Protein AF-A0A433RP48-F1 (afdb_monomer)

Foldseek 3Di:
DVVVVVVVVVVVVVVVPPDDDDDPPPDVVVVVVVVVVVVVVVVVVPPCVVPVVSVQVVVLLVCCQVVVLCQDDPPDAQDWDWDWDADPVGWIWIWIDHSSHTDSVRIDGRDPDDDFDAQEDEFLLLLLCLLVVPVPVPDPDPPDPDNSVVLSVLLLLDDPDPPPPPDDPCPVVLVVLLCVLQVFDWDRDHNATWTQDPPDPVSDTDGLNPDQRLNSLSVSVVSNVRSVVLVVHDHYHYHPSPPRDDPVVVVSVVVSVVSSNVD

Mean predicted aligned error: 13.26 Å

Radius of gyration: 26.24 Å; Cα contacts (8 Å, |Δi|>4): 255; chains: 1; bounding box: 55×47×82 Å

Solvent-accessible surface area (backbone atoms only — not comparable to full-atom values): 15844 Å² total; per-residue (Å²): 109,73,67,60,54,51,53,54,55,55,56,53,59,64,62,76,68,75,80,76,93,71,81,87,75,75,57,62,64,62,53,51,49,52,51,50,51,52,51,51,48,49,57,72,69,44,57,66,90,72,40,65,68,55,52,54,51,52,48,46,53,50,49,31,64,76,42,74,59,60,68,30,63,92,89,46,86,85,45,74,31,76,50,74,56,72,49,97,85,69,30,35,36,35,47,30,23,45,82,53,38,71,38,73,86,77,27,48,78,47,67,94,66,81,92,77,74,62,44,55,50,68,61,44,65,58,62,44,47,56,38,64,61,72,81,57,84,86,56,81,82,76,87,63,96,42,53,67,63,50,43,43,54,53,67,64,45,68,57,90,62,75,60,85,86,66,81,51,94,54,50,64,59,49,51,50,59,44,40,78,76,49,68,40,52,78,46,75,56,82,70,42,42,31,35,37,50,67,91,44,97,73,75,48,67,41,52,52,67,75,48,54,58,38,53,30,48,55,46,53,55,51,45,33,56,73,40,45,47,62,79,79,43,93,43,77,47,71,43,76,77,53,80,58,34,56,76,77,47,39,57,53,49,52,53,45,51,57,52,55,77,72,96

Sequence (263 aa):
KIINSLEETVITQSLTTGNLEGEMEVDLDDILIRMSIKEIKKILDTDILKEDNLKFEMLQSVFNNEFNSQISNLTSNNLKSTISFTEVNNNSGKLVFIEDVLDREASTININREFVRPIFIDDPTVIDEISESIRIYLGGKKLSYNHKSYLIDLLKQTNSDENVFSKKKNDEMINAILKEVIDGNISINGRKSFYEIPYSDRNKKLSLSNLSTGMKSFSILSILKNSGAFNTVEYVILDEPEIHLHPEWQLKYAELIVLLSKY

Structure (mmCIF, N/CA/C/O backbone):
data_AF-A0A433RP48-F1
#
_entry.id   AF-A0A433RP48-F1
#
loop_
_atom_site.group_PDB
_atom_site.id
_atom_site.type_symbol
_atom_site.label_atom_id
_atom_site.label_alt_id
_atom_site.label_comp_id
_atom_site.label_asym_id
_atom_site.label_entity_id
_atom_site.label_seq_id
_atom_site.pdbx_PDB_ins_code
_atom_site.Cartn_x
_atom_site.Cartn_y
_atom_site.Cartn_z
_atom_site.occupancy
_atom_site.B_iso_or_equiv
_atom_site.auth_seq_id
_atom_site.auth_comp_id
_atom_site.auth_asym_id
_atom_site.auth_atom_id
_atom_site.pdbx_PDB_model_num
ATOM 1 N N . LYS A 1 1 ? 13.420 -23.365 21.453 1.00 39.94 1 LYS A N 1
ATOM 2 C CA . LYS A 1 1 ? 14.820 -23.855 21.584 1.00 39.94 1 LYS A CA 1
ATOM 3 C C . LYS A 1 1 ? 15.664 -22.967 22.500 1.00 39.94 1 LYS A C 1
ATOM 5 O O . LYS A 1 1 ? 16.165 -23.505 23.468 1.00 39.94 1 LYS A O 1
ATOM 10 N N . ILE A 1 2 ? 15.755 -21.649 22.270 1.00 34.41 2 ILE A N 1
ATOM 11 C CA . ILE A 1 2 ? 16.486 -20.713 23.162 1.00 34.41 2 ILE A CA 1
ATOM 12 C C . ILE A 1 2 ? 15.840 -20.612 24.562 1.00 34.41 2 ILE A C 1
ATOM 14 O O . ILE A 1 2 ? 16.530 -20.544 25.568 1.00 34.41 2 ILE A O 1
ATOM 18 N N . ILE A 1 3 ? 14.507 -20.671 24.642 1.00 41.44 3 ILE A N 1
ATOM 19 C CA . ILE A 1 3 ? 13.773 -20.633 25.922 1.00 41.44 3 ILE A CA 1
ATOM 20 C C . ILE A 1 3 ? 14.073 -21.876 26.776 1.00 41.44 3 ILE A C 1
ATOM 22 O O . ILE A 1 3 ? 14.413 -21.744 27.946 1.00 41.44 3 ILE A O 1
ATOM 26 N N . ASN A 1 4 ? 14.053 -23.069 26.176 1.00 40.16 4 ASN A N 1
ATOM 27 C CA . ASN A 1 4 ? 14.382 -24.309 26.887 1.00 40.16 4 ASN A CA 1
ATOM 28 C C . ASN A 1 4 ? 15.849 -24.334 27.360 1.00 40.16 4 ASN A C 1
ATOM 30 O O . ASN A 1 4 ? 16.126 -24.882 28.419 1.00 40.16 4 ASN A O 1
ATOM 34 N N . SER A 1 5 ? 16.782 -23.707 26.626 1.00 37.09 5 SER A N 1
ATOM 35 C CA . SER A 1 5 ? 18.184 -23.626 27.070 1.00 37.09 5 SER A CA 1
ATOM 36 C C . SER A 1 5 ? 18.388 -22.650 28.234 1.00 37.09 5 SER A C 1
ATOM 38 O O . SER A 1 5 ? 19.303 -22.837 29.033 1.00 37.09 5 SER A O 1
ATOM 40 N N . LEU A 1 6 ? 17.544 -21.619 28.360 1.00 43.91 6 LEU A N 1
ATOM 41 C CA . LEU A 1 6 ? 17.557 -20.723 29.522 1.00 43.91 6 LEU A CA 1
ATOM 42 C C . LEU A 1 6 ? 17.018 -21.427 30.777 1.00 43.91 6 LEU A C 1
ATOM 44 O O . LEU A 1 6 ? 17.591 -21.264 31.850 1.00 43.91 6 LEU A O 1
ATOM 48 N N . GLU A 1 7 ? 15.982 -22.262 30.640 1.00 47.22 7 GLU A N 1
ATOM 49 C CA . GLU A 1 7 ? 15.459 -23.083 31.744 1.00 47.22 7 GLU A CA 1
ATOM 50 C C . GLU A 1 7 ? 16.510 -24.075 32.273 1.00 47.22 7 GLU A C 1
ATOM 52 O O . GLU A 1 7 ? 16.719 -24.143 33.484 1.00 47.22 7 GLU A O 1
ATOM 57 N N . GLU A 1 8 ? 17.240 -24.777 31.398 1.00 44.62 8 GLU A N 1
ATOM 58 C CA . GLU A 1 8 ? 18.301 -25.707 31.826 1.00 44.62 8 GLU A CA 1
ATOM 59 C C . GLU A 1 8 ? 19.468 -25.000 32.533 1.00 44.62 8 GLU A C 1
ATOM 61 O O . GLU A 1 8 ? 20.013 -25.533 33.502 1.00 44.62 8 GLU A O 1
ATOM 66 N N . THR A 1 9 ? 19.829 -23.788 32.095 1.00 46.97 9 THR A N 1
ATOM 67 C CA . THR A 1 9 ? 20.958 -23.031 32.667 1.00 46.97 9 THR A CA 1
ATOM 68 C C . THR A 1 9 ? 20.640 -22.497 34.069 1.00 46.97 9 THR A C 1
ATOM 70 O O . THR A 1 9 ? 21.491 -22.534 34.955 1.00 46.97 9 THR A O 1
ATOM 73 N N . VAL A 1 10 ? 19.400 -22.053 34.302 1.00 49.09 10 VAL A N 1
ATOM 74 C CA . VAL A 1 10 ? 18.962 -21.560 35.621 1.00 49.09 10 VAL A CA 1
ATOM 75 C C . VAL A 1 10 ? 18.778 -22.718 36.609 1.00 49.09 10 VAL A C 1
ATOM 77 O O . VAL A 1 10 ? 19.213 -22.624 37.754 1.00 49.09 10 VAL A O 1
ATOM 80 N N . ILE A 1 11 ? 18.217 -23.852 36.169 1.00 47.75 11 ILE A N 1
ATOM 81 C CA . ILE A 1 11 ? 18.020 -25.035 37.028 1.00 47.75 11 ILE A CA 1
ATOM 82 C C . ILE A 1 11 ? 19.363 -25.643 37.469 1.00 47.75 11 ILE A C 1
ATOM 84 O O . ILE A 1 11 ? 19.499 -26.079 38.614 1.00 47.75 11 ILE A O 1
ATOM 88 N N . THR A 1 12 ? 20.369 -25.663 36.587 1.00 44.66 12 THR A N 1
ATOM 89 C CA . THR A 1 12 ? 21.696 -26.218 36.914 1.00 44.66 12 THR A CA 1
ATOM 90 C C . THR A 1 12 ? 22.479 -25.357 37.902 1.00 44.66 12 THR A C 1
ATOM 92 O O . THR A 1 12 ? 23.147 -25.923 38.766 1.00 44.66 12 THR A O 1
ATOM 95 N N . GLN A 1 13 ? 22.351 -24.025 37.861 1.00 44.66 13 GLN A N 1
ATOM 96 C CA . GLN A 1 13 ? 23.000 -23.141 38.840 1.00 44.66 13 GLN A CA 1
ATOM 97 C C . GLN A 1 13 ? 22.411 -23.279 40.254 1.00 44.66 13 GLN A C 1
ATOM 99 O O . GLN A 1 13 ? 23.166 -23.280 41.227 1.00 44.66 13 GLN A O 1
ATOM 104 N N . SER A 1 14 ? 21.093 -23.478 40.385 1.00 42.69 14 SER A N 1
ATOM 105 C CA . SER A 1 14 ? 20.436 -23.656 41.693 1.00 42.69 14 SER A CA 1
ATOM 106 C C . SER A 1 14 ? 20.725 -25.011 42.354 1.00 42.69 14 SER A C 1
ATOM 108 O O . SER A 1 14 ? 20.672 -25.125 43.575 1.00 42.69 14 SER A O 1
ATOM 110 N N . LEU A 1 15 ? 21.026 -26.055 41.574 1.00 42.62 15 LEU A N 1
ATOM 111 C CA . LEU A 1 15 ? 21.330 -27.388 42.112 1.00 42.62 15 LEU A CA 1
ATOM 112 C C . LEU A 1 15 ? 22.78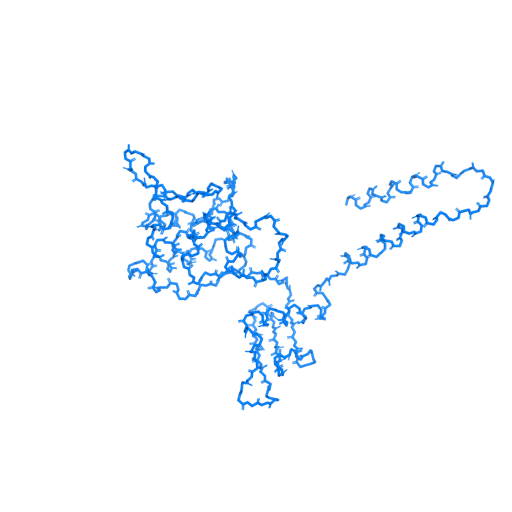4 -27.520 42.592 1.00 42.62 15 LEU A C 1
ATOM 114 O O . LEU A 1 15 ? 23.068 -28.357 43.446 1.00 42.62 15 LEU A O 1
ATOM 118 N N . THR A 1 16 ? 23.705 -26.686 42.098 1.00 41.31 16 THR A N 1
ATOM 119 C CA . THR A 1 16 ? 25.119 -26.708 42.516 1.00 41.31 16 THR A CA 1
ATOM 120 C C . THR A 1 16 ? 25.405 -26.024 43.856 1.00 41.31 16 THR A C 1
ATOM 122 O O . THR A 1 16 ? 26.499 -26.192 44.388 1.00 41.31 16 THR A O 1
ATOM 125 N N . THR A 1 17 ? 24.447 -25.297 44.436 1.00 44.31 17 THR A N 1
ATOM 126 C CA . THR A 1 17 ? 24.603 -24.611 45.735 1.00 44.31 17 THR A CA 1
ATOM 127 C C . THR A 1 17 ? 23.947 -25.348 46.909 1.00 44.31 17 THR A C 1
ATOM 129 O O . THR A 1 17 ? 24.085 -24.934 48.057 1.00 44.31 17 THR A O 1
ATOM 132 N N . GLY A 1 18 ? 23.279 -26.478 46.664 1.00 41.41 18 GLY A N 1
ATOM 133 C CA . GLY A 1 18 ? 22.585 -27.255 47.691 1.00 41.41 18 GLY A CA 1
ATOM 134 C C . GLY A 1 18 ? 23.471 -28.280 48.399 1.00 41.41 18 GLY A C 1
ATOM 135 O O . GLY A 1 18 ? 23.312 -29.474 48.170 1.00 41.41 18 GLY A O 1
ATOM 136 N N . ASN A 1 19 ? 24.388 -27.830 49.256 1.00 41.94 19 ASN A N 1
ATOM 137 C CA . ASN A 1 19 ? 24.856 -28.609 50.407 1.00 41.94 19 ASN A CA 1
ATOM 138 C C . ASN A 1 19 ? 25.583 -27.689 51.391 1.00 41.94 19 ASN A C 1
ATOM 140 O O . ASN A 1 19 ? 26.766 -27.410 51.212 1.00 41.94 19 ASN A O 1
ATOM 144 N N . LEU A 1 20 ? 24.859 -27.228 52.412 1.00 39.56 20 LEU A N 1
ATOM 145 C CA . LEU A 1 20 ? 25.221 -27.215 53.836 1.00 39.56 20 LEU A CA 1
ATOM 146 C C . LEU A 1 20 ? 24.219 -26.325 54.589 1.00 39.56 20 LEU A C 1
ATOM 148 O O . LEU A 1 20 ? 23.746 -25.316 54.080 1.00 39.56 20 LEU A O 1
ATOM 152 N N . GLU A 1 21 ? 23.860 -26.785 55.780 1.00 44.81 21 GLU A N 1
ATOM 153 C CA . GLU A 1 21 ? 22.880 -26.234 56.715 1.00 44.81 21 GLU A CA 1
ATOM 154 C C . GLU A 1 21 ? 23.031 -24.715 56.935 1.00 44.81 21 GLU A C 1
ATOM 156 O O . GLU A 1 21 ? 24.111 -24.231 57.265 1.00 44.81 21 GLU A O 1
ATOM 161 N N . GLY A 1 22 ? 21.938 -23.964 56.800 1.00 36.91 22 GLY A N 1
ATOM 162 C CA . GLY A 1 22 ? 21.900 -22.521 57.042 1.00 36.91 22 GLY A CA 1
ATOM 163 C C . GLY A 1 22 ? 20.628 -21.917 56.460 1.00 36.91 22 GLY A C 1
ATOM 164 O O . GLY A 1 22 ? 20.102 -22.437 55.484 1.00 36.91 22 GLY A O 1
ATOM 165 N N . GLU A 1 23 ? 20.088 -20.895 57.115 1.00 37.97 23 GLU A N 1
ATOM 166 C CA . GLU A 1 23 ? 18.809 -20.234 56.836 1.00 37.97 23 GLU A CA 1
ATOM 167 C C . GLU A 1 23 ? 18.513 -20.066 55.334 1.00 37.97 23 GLU A C 1
ATOM 169 O O . GLU A 1 23 ? 19.392 -19.703 54.558 1.00 37.97 23 GLU A O 1
ATOM 174 N N . MET A 1 24 ? 17.263 -20.323 54.919 1.00 42.25 24 MET A N 1
ATOM 175 C CA . MET A 1 24 ? 16.779 -19.975 53.577 1.00 42.25 24 MET A CA 1
ATOM 176 C C . MET A 1 24 ? 16.824 -18.450 53.416 1.00 42.25 24 MET A C 1
ATOM 178 O O . MET A 1 24 ? 15.828 -17.758 53.630 1.00 42.25 24 MET A O 1
ATOM 182 N N . GLU A 1 25 ? 17.987 -17.927 53.048 1.00 45.81 25 GLU A N 1
ATOM 183 C CA . GLU A 1 25 ? 18.134 -16.580 52.530 1.00 45.81 25 GLU A CA 1
ATOM 184 C C . GLU A 1 25 ? 17.515 -16.602 51.133 1.00 45.81 25 GLU A C 1
ATOM 186 O O . GLU A 1 25 ? 18.073 -17.104 50.158 1.00 45.81 25 GLU A O 1
ATOM 191 N N . VAL A 1 26 ? 16.252 -16.192 51.079 1.00 50.62 26 VAL A N 1
ATOM 192 C CA . VAL A 1 26 ? 15.516 -16.062 49.832 1.00 50.62 26 VAL A CA 1
ATOM 193 C C . VAL A 1 26 ? 16.187 -14.947 49.042 1.00 50.62 26 VAL A C 1
ATOM 195 O O . VAL A 1 26 ? 16.030 -13.775 49.377 1.00 50.62 26 VAL A O 1
ATOM 198 N N . ASP A 1 27 ? 16.940 -15.325 48.013 1.00 68.00 27 ASP A N 1
ATOM 199 C CA . ASP A 1 27 ? 17.585 -14.385 47.105 1.00 68.00 27 ASP A CA 1
ATOM 200 C C . ASP A 1 27 ? 16.509 -13.545 46.395 1.00 68.00 27 ASP A C 1
ATOM 202 O O . ASP A 1 27 ? 15.778 -14.024 45.518 1.00 68.00 27 ASP A O 1
ATOM 206 N N . LEU A 1 28 ? 16.358 -12.291 46.837 1.00 57.75 28 LEU A N 1
ATOM 207 C CA . LEU A 1 28 ? 15.392 -11.348 46.277 1.00 57.75 28 LEU A CA 1
ATOM 208 C C . LEU A 1 28 ? 15.623 -11.132 44.775 1.00 57.75 28 LEU A C 1
ATOM 210 O O . LEU A 1 28 ? 14.652 -10.859 44.061 1.00 57.75 28 LEU A O 1
ATOM 214 N N . ASP A 1 29 ? 16.858 -11.296 44.292 1.00 72.62 29 ASP A N 1
ATOM 215 C CA . ASP A 1 29 ? 17.192 -11.120 42.881 1.00 72.62 29 ASP A CA 1
ATOM 216 C C . ASP A 1 29 ? 16.623 -12.271 42.034 1.00 72.62 29 ASP A C 1
ATOM 218 O O . ASP A 1 29 ? 16.045 -12.022 40.971 1.00 72.62 29 ASP A O 1
ATOM 222 N N . ASP A 1 30 ? 16.655 -13.517 42.526 1.00 75.69 30 ASP A N 1
ATOM 223 C CA . ASP A 1 30 ? 16.041 -14.665 41.833 1.00 75.69 30 ASP A CA 1
ATOM 224 C C . ASP A 1 30 ? 14.506 -14.544 41.786 1.00 75.69 30 ASP A C 1
ATOM 226 O O . ASP A 1 30 ? 13.870 -14.844 40.769 1.00 75.69 30 ASP A O 1
ATOM 230 N N . ILE A 1 31 ? 13.881 -14.018 42.848 1.00 73.25 31 ILE A N 1
ATOM 231 C CA . ILE A 1 31 ? 12.439 -13.718 42.843 1.00 73.25 31 ILE A CA 1
ATOM 232 C C . ILE A 1 31 ? 12.108 -12.640 41.809 1.00 73.25 31 ILE A C 1
ATOM 234 O O . ILE A 1 31 ? 11.163 -12.808 41.030 1.00 73.25 31 ILE A O 1
ATOM 238 N N . LEU A 1 32 ? 12.878 -11.550 41.774 1.00 71.12 32 LEU A N 1
ATOM 239 C CA . LEU A 1 32 ? 12.646 -10.435 40.859 1.00 71.12 32 LEU A CA 1
ATOM 240 C C . LEU A 1 32 ? 12.810 -10.863 39.392 1.00 71.12 32 LEU A C 1
ATOM 242 O O . LEU A 1 32 ? 11.995 -10.497 38.535 1.00 71.12 32 LEU A O 1
ATOM 246 N N . ILE A 1 33 ? 13.810 -11.702 39.104 1.00 77.44 33 ILE A N 1
ATOM 247 C CA . ILE A 1 33 ? 14.032 -12.287 37.776 1.00 77.44 33 ILE A CA 1
ATOM 248 C C . ILE A 1 33 ? 12.861 -13.195 37.386 1.00 77.44 33 ILE A C 1
ATOM 250 O O . ILE A 1 33 ? 12.318 -13.058 36.287 1.00 77.44 33 ILE A O 1
ATOM 254 N N . ARG A 1 34 ? 12.401 -14.080 38.280 1.00 74.75 34 ARG A N 1
ATOM 255 C CA . ARG A 1 34 ? 11.248 -14.961 38.010 1.00 74.75 34 ARG A CA 1
ATOM 256 C C . ARG A 1 34 ? 9.958 -14.180 37.778 1.00 74.75 34 ARG A C 1
ATOM 258 O O . ARG A 1 34 ? 9.178 -14.554 36.900 1.00 74.75 34 ARG A O 1
ATOM 265 N N . MET A 1 35 ? 9.733 -13.100 38.528 1.00 73.81 35 MET A N 1
ATOM 266 C CA . MET A 1 35 ? 8.594 -12.201 38.319 1.00 73.81 35 MET A CA 1
ATOM 267 C C . MET A 1 35 ? 8.668 -11.524 36.948 1.00 73.81 35 MET A C 1
ATOM 269 O O . MET A 1 35 ? 7.694 -11.576 36.198 1.00 73.81 35 MET A O 1
ATOM 273 N N . SER A 1 36 ? 9.839 -11.003 36.578 1.00 76.31 36 SER A N 1
ATOM 274 C CA . SER A 1 36 ? 10.067 -10.362 35.277 1.00 76.31 36 SER A CA 1
ATOM 275 C C . SER A 1 36 ? 9.876 -11.341 34.114 1.00 76.31 36 SER A C 1
ATOM 277 O O . SER A 1 36 ? 9.189 -11.033 33.145 1.00 76.31 36 SER A O 1
ATOM 279 N N . ILE A 1 37 ? 10.406 -12.567 34.218 1.00 77.94 37 ILE A N 1
ATOM 280 C CA . ILE A 1 37 ? 10.212 -13.619 33.206 1.00 77.94 37 ILE A CA 1
ATOM 281 C C . ILE A 1 37 ? 8.737 -13.999 33.089 1.00 77.94 37 ILE A C 1
ATOM 283 O O . ILE A 1 37 ? 8.247 -14.198 31.980 1.00 77.94 37 ILE A O 1
ATOM 287 N N . LYS A 1 38 ? 8.014 -14.104 34.209 1.00 77.38 38 LYS A N 1
ATOM 288 C CA . LYS A 1 38 ? 6.578 -14.409 34.208 1.00 77.38 38 LYS A CA 1
ATOM 289 C C . LYS A 1 38 ? 5.772 -13.308 33.521 1.00 77.38 38 LYS A C 1
ATOM 291 O O . LYS A 1 38 ? 4.835 -13.615 32.790 1.00 77.38 38 LYS A O 1
ATOM 296 N N . GLU A 1 39 ? 6.138 -12.052 33.735 1.00 74.75 39 GLU A N 1
ATOM 297 C CA . GLU A 1 39 ? 5.492 -10.900 33.110 1.00 74.75 39 GLU A CA 1
ATOM 298 C C . GLU A 1 39 ? 5.800 -10.821 31.609 1.00 74.75 39 GLU A C 1
ATOM 300 O O . GLU A 1 39 ? 4.885 -10.668 30.804 1.00 74.75 39 GLU A O 1
ATOM 305 N N . ILE A 1 40 ? 7.050 -11.074 31.210 1.00 75.56 40 ILE A N 1
ATOM 306 C CA . ILE A 1 40 ? 7.446 -11.185 29.799 1.00 75.56 40 ILE A CA 1
ATOM 307 C C . ILE A 1 40 ? 6.739 -12.364 29.119 1.00 75.56 40 ILE A C 1
ATOM 309 O O . ILE A 1 40 ? 6.206 -12.194 28.028 1.00 75.56 40 ILE A O 1
ATOM 313 N N . LYS A 1 41 ? 6.678 -13.545 29.755 1.00 71.25 41 LYS A N 1
ATOM 314 C CA . LYS A 1 41 ? 5.922 -14.702 29.242 1.00 71.25 41 LYS A CA 1
ATOM 315 C C . LYS A 1 41 ? 4.444 -14.354 29.098 1.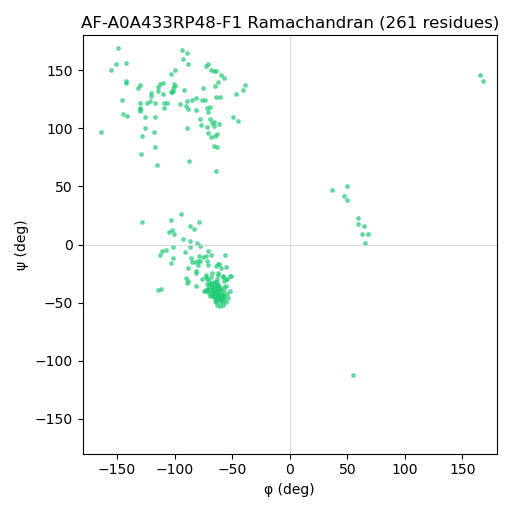00 71.25 41 LYS A C 1
ATOM 317 O O . LYS A 1 41 ? 3.879 -14.615 28.051 1.00 71.25 41 LYS A O 1
ATOM 322 N N . LYS A 1 42 ? 3.843 -13.674 30.082 1.00 72.69 42 LYS A N 1
ATOM 323 C CA . LYS A 1 42 ? 2.460 -13.190 29.979 1.00 72.69 42 LYS A CA 1
ATOM 324 C C . LYS A 1 42 ? 2.278 -12.285 28.760 1.00 72.69 42 LYS A C 1
ATOM 326 O O . LYS A 1 42 ? 1.317 -12.482 28.033 1.00 72.69 42 LYS A O 1
ATOM 331 N N . ILE A 1 43 ? 3.187 -11.344 28.509 1.00 70.50 43 ILE A N 1
ATOM 332 C CA . ILE A 1 43 ? 3.133 -10.457 27.335 1.00 70.50 43 ILE A CA 1
ATOM 333 C C . ILE A 1 43 ? 3.298 -11.245 26.025 1.00 70.50 43 ILE A C 1
ATOM 335 O O . ILE A 1 43 ? 2.566 -10.994 25.078 1.00 70.50 43 ILE A O 1
ATOM 339 N N . LEU A 1 44 ? 4.221 -12.209 25.975 1.00 65.75 44 LEU A N 1
ATOM 340 C CA . LEU A 1 44 ? 4.490 -13.033 24.788 1.00 65.75 44 LEU A CA 1
ATOM 341 C C . LEU A 1 44 ? 3.376 -14.049 24.488 1.00 65.75 44 LEU A C 1
ATOM 343 O O . LEU A 1 44 ? 3.114 -14.338 23.325 1.00 65.75 44 LEU A O 1
ATOM 347 N N . ASP A 1 45 ? 2.734 -14.579 25.529 1.00 64.12 45 ASP A N 1
ATOM 348 C CA . ASP A 1 45 ? 1.593 -15.497 25.439 1.00 64.12 45 ASP A CA 1
ATOM 349 C C . ASP A 1 45 ? 0.273 -14.739 25.221 1.00 64.12 45 ASP A C 1
ATOM 351 O O . ASP A 1 45 ? 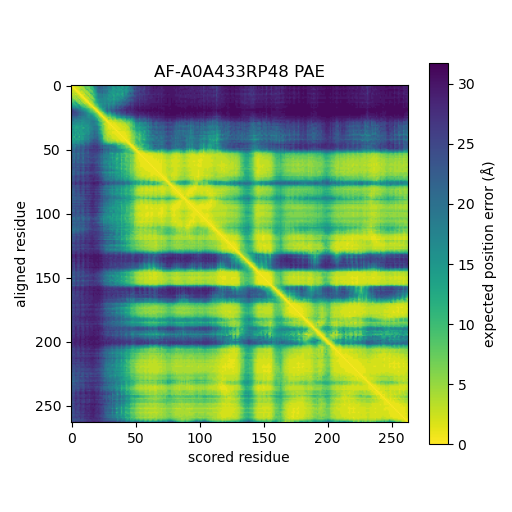-0.740 -15.338 24.845 1.00 64.12 45 ASP A O 1
ATOM 355 N N . THR A 1 46 ? 0.266 -13.418 25.448 1.00 57.53 46 THR A N 1
ATOM 356 C CA . THR A 1 46 ? -0.843 -12.559 25.041 1.00 57.53 46 THR A CA 1
ATOM 357 C C . THR A 1 46 ? -0.780 -12.445 23.529 1.00 57.53 46 THR A C 1
ATOM 359 O O . THR A 1 46 ? 0.015 -11.699 22.966 1.00 57.53 46 THR A O 1
ATOM 362 N N . ASP A 1 47 ? -1.635 -13.202 22.858 1.00 58.09 47 ASP A N 1
ATOM 363 C CA . ASP A 1 47 ? -1.944 -12.962 21.460 1.00 58.09 47 ASP A CA 1
ATOM 364 C C . ASP A 1 47 ? -2.594 -11.572 21.383 1.00 58.09 47 ASP A C 1
ATOM 366 O O . ASP A 1 47 ? -3.780 -11.412 21.667 1.00 58.09 47 ASP A O 1
ATOM 370 N N . ILE A 1 48 ? -1.787 -10.546 21.100 1.00 55.19 48 ILE A N 1
ATOM 371 C CA . ILE A 1 48 ? -2.168 -9.121 21.050 1.00 55.19 48 ILE A CA 1
ATOM 372 C C . ILE A 1 48 ? -3.403 -8.925 20.147 1.00 55.19 48 ILE A C 1
ATOM 374 O O . ILE A 1 48 ? -4.218 -8.031 20.362 1.00 55.19 48 ILE A O 1
ATOM 378 N N . LEU A 1 49 ? -3.589 -9.822 19.173 1.00 53.28 49 LEU A N 1
ATOM 379 C CA . LEU A 1 49 ? -4.708 -9.858 18.236 1.00 53.28 49 LEU A CA 1
ATOM 380 C C . LEU A 1 49 ? -5.945 -10.614 18.756 1.00 53.28 49 LEU A C 1
ATOM 382 O O . LEU A 1 49 ? -6.927 -10.752 18.029 1.00 53.28 49 LEU A O 1
ATOM 386 N N . LYS A 1 50 ? -5.957 -11.108 19.994 1.00 55.84 50 LYS A N 1
ATOM 387 C CA . LYS A 1 50 ? -7.159 -11.644 20.658 1.00 55.84 50 LYS A CA 1
ATOM 388 C C . LYS A 1 50 ? -7.776 -10.667 21.650 1.00 55.84 50 LYS A C 1
ATOM 390 O O . LYS A 1 50 ? -8.902 -10.892 22.082 1.00 55.84 50 LYS A O 1
ATOM 395 N N . GLU A 1 51 ? -7.080 -9.585 21.989 1.00 65.44 51 GLU A N 1
ATOM 396 C CA . GLU A 1 51 ? -7.632 -8.545 22.846 1.00 65.44 51 GLU A CA 1
ATOM 397 C C . GLU A 1 51 ? -8.348 -7.498 21.984 1.00 65.44 51 GLU A C 1
ATOM 399 O O . GLU A 1 51 ? -7.727 -6.628 21.371 1.00 65.44 51 GLU A O 1
ATOM 404 N N . ASP A 1 52 ? -9.678 -7.582 21.916 1.00 70.19 52 ASP A N 1
ATOM 405 C CA . ASP A 1 52 ? -10.487 -6.670 21.097 1.00 70.19 52 ASP A CA 1
ATOM 406 C C . ASP A 1 52 ? -10.234 -5.191 21.441 1.00 70.19 52 ASP A C 1
ATOM 408 O O . ASP A 1 52 ? -10.268 -4.338 20.555 1.00 70.19 52 ASP A O 1
ATOM 412 N N . ASN A 1 53 ? -9.870 -4.882 22.692 1.00 76.56 53 ASN A N 1
ATOM 413 C CA . ASN A 1 53 ? -9.508 -3.528 23.120 1.00 76.56 53 ASN A CA 1
ATOM 414 C C . ASN A 1 53 ? -8.350 -2.930 22.311 1.00 76.56 53 ASN A C 1
ATOM 416 O O . ASN A 1 53 ? -8.470 -1.804 21.828 1.00 76.56 53 ASN A O 1
ATOM 420 N N . LEU A 1 54 ? -7.264 -3.685 22.121 1.00 78.38 54 LEU A N 1
ATOM 421 C CA . LEU A 1 54 ? -6.102 -3.219 21.363 1.00 78.38 54 LEU A CA 1
ATOM 422 C C . LEU A 1 54 ? -6.446 -3.043 19.883 1.00 78.38 54 LEU A C 1
ATOM 424 O O . LEU A 1 54 ? -6.042 -2.052 19.277 1.00 78.38 54 LEU A O 1
ATOM 428 N N . LYS A 1 55 ? -7.264 -3.936 19.309 1.00 81.25 55 LYS A N 1
ATOM 429 C CA . LYS A 1 55 ? -7.747 -3.782 17.925 1.00 81.25 55 LYS A CA 1
ATOM 430 C C . LYS A 1 55 ? -8.528 -2.487 17.739 1.00 81.25 55 LYS A C 1
ATOM 432 O O . LYS A 1 55 ? -8.275 -1.757 16.783 1.00 81.25 55 LYS A O 1
ATOM 437 N N . PHE A 1 56 ? -9.470 -2.199 18.637 1.00 87.62 56 PHE A N 1
ATOM 438 C CA . PHE A 1 56 ? -10.277 -0.982 18.560 1.00 87.62 56 PHE A CA 1
ATOM 439 C C . PHE A 1 56 ? -9.425 0.282 18.729 1.00 87.62 56 PHE A C 1
ATOM 441 O O . PHE A 1 56 ? -9.643 1.254 18.012 1.00 87.62 56 PHE A O 1
ATOM 448 N N . GLU A 1 57 ? -8.420 0.270 19.608 1.00 88.44 57 GLU A N 1
ATOM 449 C CA . GLU A 1 57 ? -7.485 1.395 19.770 1.00 88.44 57 GLU A CA 1
ATOM 450 C C . GLU A 1 57 ? -6.607 1.611 18.538 1.00 88.44 57 GLU A C 1
ATOM 452 O O . GLU A 1 57 ? -6.464 2.743 18.066 1.00 88.44 57 GLU A O 1
ATOM 457 N N . MET A 1 58 ? -6.073 0.529 17.966 1.00 86.19 58 MET A N 1
ATOM 458 C CA . MET A 1 58 ? -5.328 0.584 16.709 1.00 86.19 58 MET A CA 1
ATOM 459 C C . MET A 1 58 ? -6.190 1.160 15.584 1.00 86.19 58 MET A C 1
ATOM 461 O O . MET A 1 58 ? -5.745 2.055 14.869 1.00 86.19 58 MET A O 1
ATOM 465 N N . LEU A 1 59 ? -7.435 0.698 15.448 1.00 89.75 59 LEU A N 1
ATOM 466 C CA . LEU A 1 59 ? -8.349 1.185 14.416 1.00 89.75 59 LEU A CA 1
ATOM 467 C C . LEU A 1 59 ? -8.735 2.640 14.627 1.00 89.75 59 LEU A C 1
ATOM 469 O O . LEU A 1 59 ? -8.686 3.405 13.671 1.00 89.75 59 LEU A O 1
ATOM 473 N N . GLN A 1 60 ? -9.035 3.056 15.858 1.00 93.88 60 GLN A N 1
ATOM 474 C CA . GLN A 1 60 ? -9.248 4.469 16.163 1.00 93.88 60 GLN A CA 1
ATOM 475 C C . GLN A 1 60 ? -8.050 5.314 15.707 1.00 93.88 60 GLN A C 1
ATOM 477 O O . GLN A 1 60 ? -8.235 6.340 15.056 1.00 93.88 60 GLN A O 1
ATOM 482 N N . SER A 1 61 ? -6.820 4.877 16.003 1.00 91.31 61 SER A N 1
ATOM 483 C CA . SER A 1 61 ? -5.609 5.592 15.588 1.00 91.31 61 SER A CA 1
ATOM 484 C C . SER A 1 61 ? -5.438 5.633 14.069 1.00 91.31 61 SER A C 1
ATOM 486 O O . SER A 1 61 ? -5.037 6.670 13.541 1.00 91.31 61 SER A O 1
ATOM 488 N N . VAL A 1 62 ? -5.714 4.529 13.368 1.00 89.62 62 VAL A N 1
ATOM 489 C CA . VAL A 1 62 ? -5.642 4.468 11.901 1.00 89.62 62 VAL A CA 1
ATOM 490 C C . VAL A 1 62 ? -6.658 5.430 11.295 1.00 89.62 62 VAL A C 1
ATOM 492 O O . VAL A 1 62 ? -6.272 6.306 10.531 1.00 89.62 62 VAL A O 1
ATOM 495 N N . PHE A 1 63 ? -7.927 5.348 11.695 1.00 92.88 63 PHE A N 1
ATOM 496 C CA . PHE A 1 63 ? -8.981 6.222 11.179 1.00 92.88 63 PHE A CA 1
ATOM 497 C C . PHE A 1 63 ? -8.732 7.699 11.503 1.00 92.88 63 PHE A C 1
ATOM 499 O O . PHE A 1 63 ? -8.911 8.549 10.636 1.00 92.88 63 PHE A O 1
ATOM 506 N N . ASN A 1 64 ? -8.239 8.022 12.700 1.00 93.56 64 ASN A N 1
ATOM 507 C CA . ASN A 1 64 ? -7.860 9.397 13.030 1.00 93.56 64 ASN A CA 1
ATOM 508 C C . ASN A 1 64 ? -6.769 9.934 12.100 1.00 93.56 64 ASN A C 1
ATOM 510 O O . ASN A 1 64 ? -6.808 11.104 11.725 1.00 93.56 64 ASN A O 1
ATOM 514 N N . ASN A 1 65 ? -5.802 9.095 11.733 1.00 90.94 65 ASN A N 1
ATOM 515 C CA . ASN A 1 65 ? -4.722 9.484 10.838 1.00 90.94 65 ASN A CA 1
ATOM 516 C C . ASN A 1 65 ? -5.187 9.603 9.377 1.00 90.94 65 ASN A C 1
ATOM 518 O O . ASN A 1 65 ? -4.793 10.547 8.706 1.00 90.94 65 ASN A O 1
ATOM 522 N N . GLU A 1 66 ? -6.038 8.690 8.902 1.00 90.88 66 GLU A N 1
ATOM 523 C CA . GLU A 1 66 ? -6.561 8.712 7.524 1.00 90.88 66 GLU A CA 1
ATOM 524 C C . GLU A 1 66 ? -7.551 9.861 7.288 1.00 90.88 66 GLU A C 1
ATOM 526 O O . GLU A 1 66 ? -7.518 10.521 6.255 1.00 90.88 66 GLU A O 1
ATOM 531 N N . PHE A 1 67 ? -8.421 10.137 8.263 1.00 92.44 67 PHE A N 1
ATOM 532 C CA . PHE A 1 67 ? -9.494 11.129 8.139 1.00 92.44 67 PHE A CA 1
ATOM 533 C C . PHE A 1 67 ? -9.182 12.447 8.855 1.00 92.44 67 PHE A C 1
ATOM 535 O O . PHE A 1 67 ? -10.081 13.256 9.064 1.00 92.44 67 PHE A O 1
ATOM 542 N N . ASN A 1 68 ? -7.935 12.675 9.283 1.00 92.38 68 ASN A N 1
ATOM 543 C CA . ASN A 1 68 ? -7.548 13.843 10.089 1.00 92.38 68 ASN A CA 1
ATOM 544 C C . ASN A 1 68 ? -8.471 14.071 11.305 1.00 92.38 68 ASN A C 1
ATOM 546 O O . ASN A 1 68 ? -8.791 15.203 11.661 1.00 92.38 68 ASN A O 1
ATOM 550 N N . SER A 1 69 ? -8.902 12.978 11.941 1.00 93.31 69 SER A N 1
ATOM 551 C CA . SER A 1 69 ? -9.864 12.956 13.055 1.00 93.31 69 SER A CA 1
ATOM 552 C C . SER A 1 69 ? -11.245 13.553 12.729 1.00 93.31 69 SER A C 1
ATOM 554 O O . SER A 1 69 ? -11.949 13.960 13.643 1.00 93.31 69 SER A O 1
ATOM 556 N N . GLN A 1 70 ? -11.636 13.604 11.450 1.00 94.44 70 GLN A N 1
ATOM 557 C CA . GLN A 1 70 ? -12.962 14.021 10.973 1.00 94.44 70 GLN A CA 1
ATOM 558 C C . GLN A 1 70 ? -13.678 12.838 10.304 1.00 94.44 70 GLN A C 1
ATOM 560 O O . GLN A 1 70 ? -13.847 12.783 9.087 1.00 94.44 70 GLN A O 1
ATOM 565 N N . ILE A 1 71 ? -14.044 11.846 11.109 1.00 94.31 71 ILE A N 1
ATOM 566 C CA . ILE A 1 71 ? -14.638 10.576 10.670 1.00 94.31 71 ILE A CA 1
ATOM 567 C C . ILE A 1 71 ? -16.172 10.681 10.609 1.00 94.31 71 ILE A C 1
ATOM 569 O O . ILE A 1 71 ? -16.817 10.042 9.776 1.00 94.31 71 ILE A O 1
ATOM 573 N N . SER A 1 72 ? -16.769 11.468 11.504 1.00 93.06 72 SER A N 1
ATOM 574 C CA . SER A 1 72 ? -18.211 11.597 11.672 1.00 93.06 72 SER A CA 1
ATOM 575 C C . SER A 1 72 ? -18.839 12.690 10.805 1.00 93.06 72 SER A C 1
ATOM 577 O O . SER A 1 72 ? -18.180 13.566 10.251 1.00 93.06 72 SER A O 1
ATOM 579 N N . ASN A 1 73 ? -20.168 12.642 10.682 1.00 89.25 73 ASN A N 1
ATOM 580 C CA . ASN A 1 73 ? -20.933 13.636 9.938 1.00 89.25 73 ASN A CA 1
ATOM 581 C C . ASN A 1 73 ? -20.758 15.053 10.526 1.00 89.25 73 ASN A C 1
ATOM 583 O O . ASN A 1 73 ? -21.042 15.282 11.697 1.00 89.25 73 ASN A O 1
ATOM 587 N N . LEU A 1 74 ? -20.379 16.019 9.683 1.00 89.62 74 LEU A N 1
ATOM 588 C CA . LEU A 1 74 ? -20.120 17.408 10.094 1.00 89.62 74 LEU A CA 1
ATOM 589 C C . LEU A 1 74 ? -21.381 18.274 10.271 1.00 89.62 74 LEU A C 1
ATOM 591 O O . LEU A 1 74 ? -21.304 19.381 10.796 1.00 89.62 74 LEU A O 1
ATOM 595 N N . THR A 1 75 ? -22.535 17.821 9.783 1.00 87.38 75 THR A N 1
ATOM 596 C CA . THR A 1 75 ? -23.773 18.624 9.717 1.00 87.38 75 THR A CA 1
ATOM 597 C C . THR A 1 75 ? -24.792 18.274 10.791 1.00 87.38 75 THR A C 1
ATOM 599 O O . THR A 1 75 ? -25.750 19.014 10.999 1.00 87.38 75 THR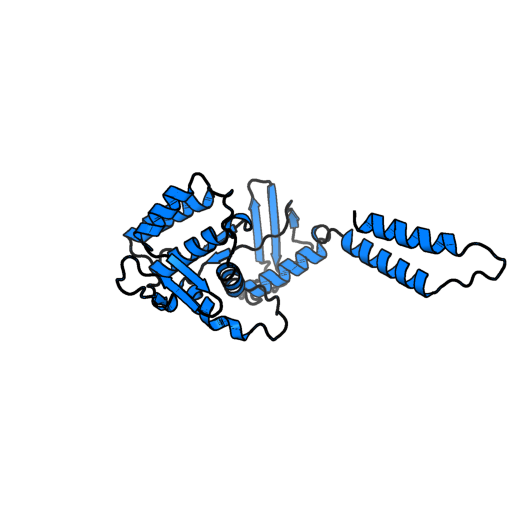 A O 1
ATOM 602 N N . SER A 1 76 ? -24.644 17.128 11.449 1.00 82.56 76 SER A N 1
ATOM 603 C CA . SER A 1 76 ? -25.617 16.628 12.414 1.00 82.56 76 SER A CA 1
ATOM 604 C C . SER A 1 76 ? -24.909 15.905 13.547 1.00 82.56 76 SER A C 1
ATOM 606 O O . SER A 1 76 ? -24.350 14.824 13.361 1.00 82.56 76 SER A O 1
ATOM 608 N N . ASN A 1 77 ? -24.985 16.500 14.735 1.00 74.69 77 ASN A N 1
ATOM 609 C CA . ASN A 1 77 ? -24.442 15.910 15.952 1.00 74.69 77 ASN A CA 1
ATOM 610 C C . ASN A 1 77 ? -25.187 14.607 16.284 1.00 74.69 77 ASN A C 1
ATOM 612 O O . ASN A 1 77 ? -26.376 14.468 15.987 1.00 74.69 77 ASN A O 1
ATOM 616 N N . ASN A 1 78 ? -24.493 13.661 16.920 1.00 78.88 78 ASN A N 1
ATOM 617 C CA . ASN A 1 78 ? -25.012 12.345 17.318 1.00 78.88 78 ASN A CA 1
ATOM 618 C C . ASN A 1 78 ? -25.467 11.402 16.186 1.00 78.88 78 ASN A C 1
ATOM 620 O O . ASN A 1 78 ? -26.036 10.345 16.477 1.00 78.88 78 ASN A O 1
ATOM 624 N N . LEU A 1 79 ? -25.220 11.714 14.907 1.00 88.88 79 LEU A N 1
ATOM 625 C CA . LEU A 1 79 ? -25.415 10.720 13.848 1.00 88.88 79 LEU A CA 1
ATOM 626 C C . LEU A 1 79 ? -24.283 9.691 13.855 1.00 88.88 79 LEU A C 1
ATOM 628 O O . LEU A 1 79 ? -23.103 10.030 13.924 1.00 88.88 79 LEU A O 1
ATOM 632 N N . LYS A 1 80 ? -24.668 8.418 13.744 1.00 92.94 80 LYS A N 1
ATOM 633 C CA . LYS A 1 80 ? -23.737 7.296 13.626 1.00 92.94 80 LYS A CA 1
ATOM 634 C C . LYS A 1 80 ? -23.164 7.245 12.214 1.00 92.94 80 LYS A C 1
ATOM 636 O O . LYS A 1 80 ? -23.919 7.101 11.253 1.00 92.94 80 LYS A O 1
ATOM 641 N N . SER A 1 81 ? -21.843 7.262 12.101 1.00 94.75 81 SER A N 1
ATOM 642 C CA . SER A 1 81 ? -21.138 6.990 10.845 1.00 94.75 81 SER A CA 1
ATOM 643 C C . SER A 1 81 ? -20.752 5.522 10.830 1.00 94.75 81 SER A C 1
ATOM 645 O O . SER A 1 81 ? -20.112 5.040 11.759 1.00 94.75 81 SER A O 1
ATOM 647 N N . THR A 1 82 ? -21.216 4.774 9.831 1.00 95.31 82 THR A N 1
ATOM 648 C CA . THR A 1 82 ? -21.052 3.315 9.802 1.00 95.31 82 THR A CA 1
ATOM 649 C C . THR A 1 82 ? -20.277 2.888 8.573 1.00 95.31 82 THR A C 1
ATOM 651 O O . THR A 1 82 ? -20.636 3.241 7.453 1.00 95.31 82 THR A O 1
ATOM 654 N N . ILE A 1 83 ? -19.257 2.067 8.794 1.00 94.56 83 ILE A N 1
ATOM 655 C CA . ILE A 1 83 ? -18.504 1.373 7.754 1.00 94.56 83 ILE A CA 1
ATOM 656 C C . ILE A 1 83 ? -18.773 -0.115 7.931 1.00 94.56 83 ILE A C 1
ATOM 658 O O . ILE A 1 83 ? -18.803 -0.623 9.052 1.00 94.56 83 ILE A O 1
ATOM 662 N N . SER A 1 84 ? -19.028 -0.834 6.845 1.00 94.94 84 SER A N 1
ATOM 663 C CA . SER A 1 84 ? -19.243 -2.279 6.896 1.00 94.94 84 SER A CA 1
ATOM 664 C C . SER A 1 84 ? -18.621 -2.947 5.686 1.00 94.94 84 SER A C 1
ATOM 666 O O . SER A 1 84 ? -18.722 -2.431 4.575 1.00 94.94 84 SER A O 1
ATOM 668 N N . PHE A 1 85 ? -17.982 -4.090 5.906 1.00 92.12 85 PHE A N 1
ATOM 669 C CA . PHE A 1 85 ? -17.350 -4.866 4.849 1.00 92.12 85 PHE A CA 1
ATOM 670 C C . PHE A 1 85 ? -17.533 -6.362 5.083 1.00 92.12 85 PHE A C 1
ATOM 672 O O . PHE A 1 85 ? -17.755 -6.835 6.203 1.00 92.12 85 PHE A O 1
ATOM 679 N N . THR A 1 86 ? -17.444 -7.119 3.998 1.00 91.94 86 THR A N 1
ATOM 680 C CA . THR A 1 86 ? -17.431 -8.579 4.012 1.00 91.94 86 THR A CA 1
ATOM 681 C C . THR A 1 86 ? -16.524 -9.051 2.886 1.00 91.94 86 THR A C 1
ATOM 683 O O . THR A 1 86 ? -16.698 -8.661 1.734 1.00 91.94 86 THR A O 1
ATOM 686 N N . GLU A 1 87 ? -15.536 -9.863 3.231 1.00 87.19 87 GLU A N 1
ATOM 687 C CA . GLU A 1 87 ? -14.619 -10.506 2.300 1.00 87.19 87 GLU A CA 1
ATOM 688 C C . GLU A 1 87 ? -15.135 -11.901 1.917 1.00 87.19 87 GLU A C 1
ATOM 690 O O . GLU A 1 87 ? -15.901 -12.542 2.639 1.00 87.19 87 GLU A O 1
ATOM 695 N N . VAL A 1 88 ? -14.650 -12.419 0.787 1.00 85.12 88 VAL A N 1
ATOM 696 C CA . VAL A 1 88 ? -15.019 -13.748 0.261 1.00 85.12 88 VAL A CA 1
ATOM 697 C C . VAL A 1 88 ? -14.629 -14.893 1.212 1.00 85.12 88 VAL A C 1
ATOM 699 O O . VAL A 1 88 ? -15.254 -15.948 1.211 1.00 85.12 88 VAL A O 1
ATOM 702 N N . ASN A 1 89 ? -13.614 -14.692 2.053 1.00 82.06 89 ASN A N 1
ATOM 703 C CA . ASN A 1 89 ? -13.110 -15.656 3.041 1.00 82.06 89 ASN A CA 1
ATOM 704 C C . ASN A 1 89 ? -13.854 -15.598 4.397 1.00 82.06 89 ASN A C 1
ATOM 706 O O . ASN A 1 89 ? -13.349 -16.129 5.387 1.00 82.06 89 ASN A O 1
ATOM 710 N N . ASN A 1 90 ? -15.035 -14.970 4.443 1.00 84.56 90 ASN A N 1
ATOM 711 C CA . ASN A 1 90 ? -15.850 -14.723 5.641 1.00 84.56 90 ASN A CA 1
ATOM 712 C C . ASN A 1 90 ? -15.262 -13.729 6.657 1.00 84.56 90 ASN A C 1
ATOM 714 O O . ASN A 1 90 ? -15.839 -13.574 7.737 1.00 84.56 90 ASN A O 1
ATOM 718 N N . ASN A 1 91 ? -14.176 -13.016 6.336 1.00 88.62 91 ASN A N 1
ATOM 719 C CA . ASN A 1 91 ? -13.805 -11.856 7.143 1.00 88.62 91 ASN A CA 1
ATOM 720 C C . ASN A 1 91 ? -14.886 -10.790 7.014 1.00 88.62 91 ASN A C 1
ATOM 722 O O . ASN A 1 91 ? -15.391 -10.516 5.926 1.00 88.62 91 ASN A O 1
ATOM 726 N N . SER A 1 92 ? -15.260 -10.181 8.126 1.00 91.94 92 SER A N 1
ATOM 727 C CA . SER A 1 92 ? -16.278 -9.140 8.130 1.00 91.94 92 SER A CA 1
ATOM 728 C C . SER A 1 92 ? -16.036 -8.159 9.254 1.00 91.94 92 SER A C 1
ATOM 730 O O . SER A 1 92 ? -15.432 -8.476 10.280 1.00 91.94 92 SER A O 1
ATOM 732 N N . GLY A 1 93 ? -16.536 -6.951 9.064 1.00 92.06 93 GLY A N 1
ATOM 733 C CA . GLY A 1 93 ? -16.505 -5.951 10.105 1.00 92.06 93 GLY A CA 1
ATOM 734 C C . GLY A 1 93 ? -17.603 -4.931 9.915 1.00 92.06 93 GLY A C 1
ATOM 735 O O . GLY A 1 93 ? -18.028 -4.635 8.797 1.00 92.06 93 GLY A O 1
ATOM 736 N N . LYS A 1 94 ? -18.044 -4.392 11.041 1.00 95.62 94 LYS A N 1
ATOM 737 C CA . LYS A 1 94 ? -18.905 -3.226 11.136 1.00 95.62 94 LYS A CA 1
ATOM 738 C C . LYS A 1 94 ? -18.260 -2.278 12.130 1.00 95.62 94 LYS A C 1
ATOM 740 O O . LYS A 1 94 ? -18.125 -2.629 13.295 1.00 95.62 94 LYS A O 1
ATOM 745 N N . LEU A 1 95 ? -17.876 -1.097 11.674 1.00 95.38 95 LEU A N 1
ATOM 746 C CA . LEU A 1 95 ? -17.314 -0.040 12.505 1.00 95.38 95 LEU A CA 1
ATOM 747 C C . LEU A 1 95 ? -18.338 1.081 12.601 1.00 95.38 95 LEU A C 1
ATOM 749 O O . LEU A 1 95 ? -18.875 1.517 11.582 1.00 95.38 95 LEU A O 1
ATOM 753 N N . VAL A 1 96 ? -18.626 1.517 13.818 1.00 96.25 96 VAL A N 1
ATOM 754 C CA . VAL A 1 96 ? -19.587 2.578 14.107 1.00 96.25 96 VAL A CA 1
ATOM 755 C C . VAL A 1 96 ? -18.860 3.689 14.841 1.00 96.25 96 VAL A C 1
ATOM 757 O O . VAL A 1 96 ? -18.287 3.455 15.897 1.00 96.25 96 VAL A O 1
ATOM 760 N N . PHE A 1 97 ? -18.915 4.898 14.296 1.00 95.81 97 PHE A N 1
ATOM 761 C CA . PHE A 1 97 ? -18.334 6.092 14.892 1.00 95.81 97 PHE A CA 1
ATOM 762 C C . PHE A 1 97 ? -19.433 7.064 15.321 1.00 95.81 97 PHE A C 1
ATOM 764 O O . PHE A 1 97 ? -20.414 7.267 14.596 1.00 95.81 97 PHE A O 1
ATOM 771 N N . ILE A 1 98 ? -19.262 7.667 16.495 1.00 93.44 98 ILE A N 1
ATOM 772 C CA . ILE A 1 98 ? -20.107 8.731 17.046 1.00 93.44 98 ILE A CA 1
ATOM 773 C C . ILE A 1 98 ? -19.154 9.841 17.473 1.00 93.44 98 ILE A C 1
ATOM 775 O O . ILE A 1 98 ? -18.251 9.580 18.258 1.00 93.44 98 ILE A O 1
ATOM 779 N N . GLU A 1 99 ? -19.328 11.049 16.923 1.00 92.69 99 GLU A N 1
ATOM 780 C CA . GLU A 1 99 ? -18.445 12.193 17.227 1.00 92.69 99 GLU A CA 1
ATOM 781 C C . GLU A 1 99 ? -16.946 11.831 17.101 1.00 92.69 99 GLU A C 1
ATOM 783 O O . GLU A 1 99 ? -16.165 12.029 18.022 1.00 92.69 99 GLU A O 1
ATOM 788 N N . ASP A 1 100 ? -16.565 11.219 15.970 1.00 94.69 100 ASP A N 1
ATOM 789 C CA . ASP A 1 100 ? -15.202 10.766 15.644 1.00 94.69 100 ASP A CA 1
ATOM 790 C C . ASP A 1 100 ? -14.636 9.632 16.523 1.00 94.69 100 ASP A C 1
ATOM 792 O O . ASP A 1 100 ? -13.522 9.157 16.292 1.00 94.69 100 ASP A O 1
ATOM 796 N N . VAL A 1 101 ? -15.414 9.120 17.481 1.00 94.75 101 VAL A N 1
ATOM 797 C CA . VAL A 1 101 ? -15.011 8.029 18.378 1.00 94.75 101 VAL A CA 1
ATOM 798 C C . VAL A 1 101 ? -15.656 6.708 17.963 1.00 94.75 101 VAL A C 1
ATOM 800 O O . VAL A 1 101 ? -16.864 6.623 17.745 1.00 94.75 101 VAL A O 1
ATOM 803 N N . LEU A 1 102 ? -14.839 5.661 17.877 1.00 95.44 102 LEU A N 1
ATOM 804 C CA . LEU A 1 102 ? -15.234 4.293 17.574 1.00 95.44 102 LEU A CA 1
ATOM 805 C C . LEU A 1 102 ? -16.003 3.683 18.755 1.00 95.44 102 LEU A C 1
ATOM 807 O O . LEU A 1 102 ? -15.456 3.451 19.834 1.00 95.44 102 LEU A O 1
ATOM 811 N N . ASP A 1 103 ? -17.281 3.396 18.530 1.00 94.38 103 ASP A N 1
ATOM 812 C CA . ASP A 1 103 ? -18.185 2.760 19.485 1.00 94.38 103 ASP A CA 1
ATOM 813 C C . ASP A 1 103 ? -17.905 1.249 19.534 1.00 94.38 103 ASP A C 1
ATOM 815 O O . ASP A 1 103 ? -18.224 0.516 18.594 1.00 94.38 103 ASP A O 1
ATOM 819 N N . ARG A 1 104 ? -17.295 0.778 20.630 1.00 92.06 104 ARG A N 1
ATOM 820 C CA . ARG A 1 104 ? -16.891 -0.629 20.813 1.00 92.06 104 ARG A CA 1
ATOM 821 C C . ARG A 1 104 ? -18.077 -1.583 20.958 1.00 92.06 104 ARG A C 1
ATOM 823 O O . ARG A 1 104 ? -17.952 -2.747 20.602 1.00 92.06 104 ARG A O 1
ATOM 830 N N . GLU A 1 105 ? -19.211 -1.110 21.471 1.00 91.69 105 GLU A N 1
ATOM 831 C CA . GLU A 1 105 ? -20.396 -1.949 21.684 1.00 91.69 105 GLU A CA 1
ATOM 832 C C . GLU A 1 105 ? -21.195 -2.120 20.390 1.00 91.69 105 GLU A C 1
ATOM 834 O O . GLU A 1 105 ? -21.756 -3.183 20.123 1.00 91.69 105 GLU A O 1
ATOM 839 N N . ALA A 1 106 ? -21.236 -1.074 19.560 1.00 93.38 106 ALA A N 1
ATOM 840 C CA . ALA A 1 106 ? -21.926 -1.108 18.273 1.00 93.38 106 ALA A CA 1
ATOM 841 C C . ALA A 1 106 ? -21.066 -1.657 17.120 1.00 93.38 106 ALA A C 1
ATOM 843 O O . ALA A 1 106 ? -21.606 -1.923 16.035 1.00 93.38 106 ALA A O 1
ATOM 844 N N . SER A 1 107 ? -19.755 -1.808 17.336 1.00 94.31 107 SER A N 1
ATOM 845 C CA . SER A 1 107 ? -18.795 -2.290 16.340 1.00 94.31 107 SER A CA 1
ATOM 846 C C . SER A 1 107 ? -18.453 -3.768 16.520 1.00 94.31 107 SER A C 1
ATOM 848 O O . SER A 1 107 ? -18.448 -4.306 17.619 1.00 94.31 107 SER A O 1
ATOM 850 N N . THR A 1 108 ? -18.134 -4.440 15.418 1.00 92.31 108 THR A N 1
ATOM 851 C CA . THR A 1 108 ? -17.737 -5.855 15.387 1.00 92.31 108 THR A CA 1
ATOM 852 C C . THR A 1 108 ? -16.645 -6.058 14.350 1.00 92.31 108 THR A C 1
ATOM 854 O O . THR A 1 108 ? -16.694 -5.451 13.280 1.00 92.31 108 THR A O 1
ATOM 857 N N . ILE A 1 109 ? -15.654 -6.897 14.655 1.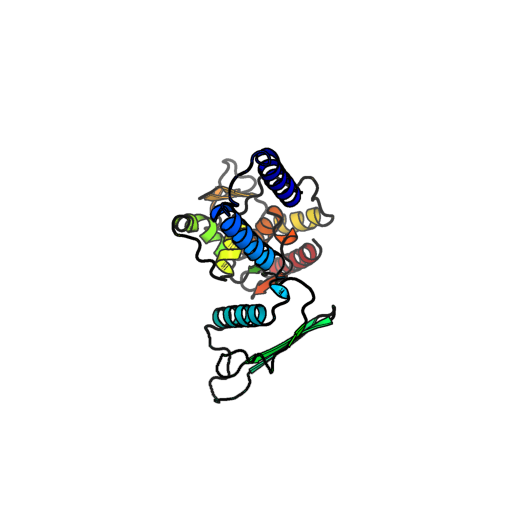00 87.88 109 ILE A N 1
ATOM 858 C CA . ILE A 1 109 ? -14.535 -7.183 13.752 1.00 87.88 109 ILE A CA 1
ATOM 859 C C . ILE A 1 109 ? -14.184 -8.655 13.847 1.00 87.88 109 ILE A C 1
ATOM 861 O O . ILE A 1 109 ? -13.635 -9.119 14.841 1.00 87.88 109 ILE A O 1
ATOM 865 N N . ASN A 1 110 ? -14.468 -9.370 12.769 1.00 87.38 110 ASN A N 1
ATOM 866 C CA . ASN A 1 110 ? -14.197 -10.786 12.625 1.00 87.38 110 ASN A CA 1
ATOM 867 C C . ASN A 1 110 ? -13.200 -10.953 11.480 1.00 87.38 110 ASN A C 1
ATOM 869 O O . ASN A 1 110 ? -13.592 -11.166 10.335 1.00 87.38 110 ASN A O 1
ATOM 873 N N . ILE A 1 111 ? -11.912 -10.800 11.788 1.00 82.94 111 ILE A N 1
ATOM 874 C CA . ILE A 1 111 ? -10.813 -10.994 10.837 1.00 82.94 111 ILE A CA 1
ATOM 875 C C . ILE A 1 111 ? -9.960 -12.154 11.344 1.00 82.94 111 ILE A C 1
ATOM 877 O O . ILE A 1 111 ? -9.461 -12.120 12.467 1.00 82.94 111 ILE A O 1
ATOM 881 N N . ASN A 1 112 ? -9.817 -13.191 10.522 1.00 79.06 112 ASN A N 1
ATOM 882 C CA . ASN A 1 112 ? -9.118 -14.436 10.854 1.00 79.06 112 ASN A CA 1
ATOM 883 C C . ASN A 1 112 ? -7.644 -14.460 10.406 1.00 79.06 112 ASN A C 1
ATOM 885 O O . ASN A 1 112 ? -7.080 -15.527 10.169 1.00 79.06 112 ASN A O 1
ATOM 889 N N . ARG A 1 113 ? -7.031 -13.282 10.286 1.00 77.25 113 ARG A N 1
ATOM 890 C CA . ARG A 1 113 ? -5.646 -13.060 9.854 1.00 77.25 113 ARG A CA 1
ATOM 891 C C . ARG A 1 113 ? -5.077 -11.815 10.530 1.00 77.25 113 ARG A C 1
ATOM 893 O O . ARG A 1 113 ? -5.816 -11.046 11.144 1.00 77.25 113 ARG A O 1
ATOM 900 N N . GLU A 1 114 ? -3.773 -11.618 10.405 1.00 76.44 114 GLU A N 1
ATOM 901 C CA . GLU A 1 114 ? -3.106 -10.431 10.935 1.00 76.44 114 GLU A CA 1
ATOM 902 C C . GLU A 1 114 ? -3.512 -9.167 10.164 1.00 76.44 114 GLU A C 1
ATOM 904 O O . GLU A 1 114 ? -3.827 -9.211 8.972 1.00 76.44 114 GLU A O 1
ATOM 909 N N . PHE A 1 115 ? -3.499 -8.019 10.847 1.00 76.94 115 PHE A N 1
ATOM 910 C CA . PHE A 1 115 ? -3.615 -6.737 10.164 1.00 76.94 115 PHE A CA 1
ATOM 911 C C . PHE A 1 115 ? -2.343 -6.479 9.366 1.00 76.94 115 PHE A C 1
ATOM 913 O O . PHE A 1 115 ? -1.256 -6.341 9.926 1.00 76.94 115 PHE A O 1
ATOM 920 N N . VAL A 1 116 ? -2.499 -6.376 8.055 1.00 78.56 116 VAL A N 1
ATOM 921 C CA . VAL A 1 116 ? -1.404 -6.098 7.133 1.00 78.56 116 VAL A CA 1
ATOM 922 C C . VAL A 1 116 ? -1.432 -4.648 6.685 1.00 78.56 116 VAL A C 1
ATOM 924 O O . VAL A 1 116 ? -2.490 -4.033 6.542 1.00 78.56 116 VAL A O 1
ATOM 927 N N . ARG A 1 117 ? -0.246 -4.092 6.450 1.00 84.00 117 ARG A N 1
ATOM 928 C CA . ARG A 1 117 ? -0.101 -2.733 5.940 1.00 84.00 117 ARG A CA 1
ATOM 929 C C . ARG A 1 117 ? -0.080 -2.756 4.407 1.00 84.00 117 ARG A C 1
ATOM 931 O O . ARG A 1 117 ? 0.827 -3.375 3.851 1.00 84.00 117 ARG A O 1
ATOM 938 N N . PRO A 1 118 ? -1.025 -2.096 3.717 1.00 89.56 118 PRO A N 1
ATOM 939 C CA . PRO A 1 118 ? -0.988 -1.996 2.262 1.00 89.56 118 PRO A CA 1
ATOM 940 C C . PRO A 1 118 ? 0.149 -1.076 1.792 1.00 89.56 118 PRO A C 1
ATOM 942 O O . PRO A 1 118 ? 0.570 -0.160 2.507 1.00 89.56 118 PRO A O 1
ATOM 945 N N . ILE A 1 119 ? 0.609 -1.284 0.559 1.00 91.12 119 ILE A N 1
ATOM 946 C CA . ILE A 1 119 ? 1.367 -0.273 -0.186 1.00 91.12 119 ILE A CA 1
ATOM 947 C C . ILE A 1 119 ? 0.354 0.649 -0.865 1.00 91.12 119 ILE A C 1
ATOM 949 O O . ILE A 1 119 ? -0.468 0.163 -1.632 1.00 91.12 119 ILE A O 1
ATOM 953 N N . PHE A 1 120 ? 0.433 1.956 -0.632 1.00 93.06 120 PHE A N 1
ATOM 954 C CA . PHE A 1 120 ? -0.287 2.948 -1.434 1.00 93.06 120 PHE A CA 1
ATOM 955 C C . PHE A 1 120 ? 0.666 3.594 -2.435 1.00 93.06 120 PHE A C 1
ATOM 957 O O . PHE A 1 120 ? 1.781 3.966 -2.064 1.00 93.06 120 PHE A O 1
ATOM 964 N N . ILE A 1 121 ? 0.222 3.722 -3.682 1.00 92.81 121 ILE A N 1
ATOM 965 C CA . ILE A 1 121 ? 0.899 4.466 -4.744 1.00 92.81 121 ILE A CA 1
ATOM 966 C C . ILE A 1 121 ? -0.122 5.468 -5.293 1.00 92.81 121 ILE A C 1
ATOM 968 O O . ILE A 1 121 ? -1.004 5.090 -6.060 1.00 92.81 121 ILE A O 1
ATOM 972 N N . ASP A 1 122 ? -0.005 6.716 -4.849 1.00 90.94 122 ASP A N 1
ATOM 973 C CA . ASP A 1 122 ? -0.869 7.859 -5.180 1.00 90.94 122 ASP A CA 1
ATOM 974 C C . ASP A 1 122 ? -0.125 8.914 -6.017 1.00 90.94 122 ASP A C 1
ATOM 976 O O . ASP A 1 122 ? -0.663 9.470 -6.968 1.00 90.94 122 ASP A O 1
ATOM 980 N N . ASP A 1 123 ? 1.151 9.152 -5.707 1.00 91.69 123 ASP A N 1
ATOM 981 C CA . ASP A 1 123 ? 1.991 10.129 -6.393 1.00 91.69 123 ASP A CA 1
ATOM 982 C C . ASP A 1 123 ? 3.293 9.486 -6.906 1.00 91.69 123 ASP A C 1
ATOM 984 O O . ASP A 1 123 ? 4.204 9.180 -6.124 1.00 91.69 123 ASP A O 1
ATOM 988 N N . PRO A 1 124 ? 3.455 9.328 -8.234 1.00 90.75 124 PRO A N 1
ATOM 989 C CA . PRO A 1 124 ? 4.676 8.786 -8.821 1.00 90.75 124 PRO A CA 1
ATOM 990 C C . PRO A 1 124 ? 5.944 9.598 -8.512 1.00 90.75 124 PRO A C 1
ATOM 992 O O . PRO A 1 124 ? 7.055 9.074 -8.628 1.00 90.75 124 PRO A O 1
ATOM 995 N N . THR A 1 125 ? 5.819 10.872 -8.125 1.00 91.50 125 THR A N 1
ATOM 996 C CA . THR A 1 125 ? 6.967 11.734 -7.799 1.00 91.50 125 THR A CA 1
ATOM 997 C C . THR A 1 125 ? 7.633 11.388 -6.469 1.00 91.50 125 THR A C 1
ATOM 999 O O . THR A 1 125 ? 8.765 11.808 -6.234 1.00 91.50 125 THR A O 1
ATOM 1002 N N . VAL A 1 126 ? 7.029 10.513 -5.654 1.00 89.38 126 VAL A N 1
ATOM 1003 C CA . VAL A 1 126 ? 7.633 9.960 -4.425 1.00 89.38 126 VAL A CA 1
ATOM 1004 C C . VAL A 1 126 ? 9.035 9.370 -4.642 1.00 89.38 126 VAL A C 1
ATOM 1006 O O . VAL A 1 126 ? 9.867 9.358 -3.733 1.00 89.38 126 VAL A O 1
ATOM 1009 N N . ILE A 1 127 ? 9.332 8.913 -5.862 1.00 85.88 127 ILE A N 1
ATOM 1010 C CA . ILE A 1 127 ? 10.641 8.372 -6.242 1.00 85.88 127 ILE A CA 1
ATOM 1011 C C . ILE A 1 127 ? 11.774 9.410 -6.133 1.00 85.88 127 ILE A C 1
ATOM 1013 O O . ILE A 1 127 ? 12.936 9.046 -5.932 1.00 85.88 127 ILE A O 1
ATOM 1017 N N . ASP A 1 128 ? 11.443 10.700 -6.220 1.00 86.38 128 ASP A N 1
ATOM 1018 C CA . ASP A 1 128 ? 12.391 11.814 -6.152 1.00 86.38 128 ASP A CA 1
ATOM 1019 C C . ASP A 1 128 ? 12.955 11.952 -4.729 1.00 86.38 128 ASP A C 1
ATOM 1021 O O . ASP A 1 128 ? 14.131 12.272 -4.524 1.00 86.38 128 ASP A O 1
ATOM 1025 N N . GLU A 1 129 ? 12.142 11.601 -3.732 1.00 83.94 129 GLU A N 1
ATOM 1026 C CA . GLU A 1 129 ? 12.493 11.691 -2.316 1.00 83.94 129 GLU A CA 1
ATOM 1027 C C . GLU A 1 129 ? 13.394 10.553 -1.845 1.00 83.94 129 GLU A C 1
ATOM 1029 O O . GLU A 1 129 ? 14.016 10.666 -0.783 1.00 83.94 129 GLU A O 1
ATOM 1034 N N . ILE A 1 130 ? 13.539 9.477 -2.629 1.00 78.25 130 ILE A N 1
ATOM 1035 C CA . ILE A 1 130 ? 14.451 8.365 -2.315 1.00 78.25 130 ILE A CA 1
ATOM 1036 C C . ILE A 1 130 ? 15.875 8.893 -2.092 1.00 78.25 130 ILE A C 1
ATOM 1038 O O . ILE A 1 130 ? 16.540 8.485 -1.136 1.00 78.25 130 ILE A O 1
ATOM 1042 N N . SER A 1 131 ? 16.326 9.831 -2.935 1.00 66.81 131 SER A N 1
ATOM 1043 C CA . SER A 1 131 ? 17.658 10.442 -2.841 1.00 66.81 131 SER A CA 1
ATOM 1044 C C . SER A 1 131 ? 17.797 11.484 -1.725 1.00 66.81 131 SER A C 1
ATOM 1046 O O . SER A 1 131 ? 18.887 11.646 -1.172 1.00 66.81 131 SER A O 1
ATOM 1048 N N . GLU A 1 132 ? 16.718 12.186 -1.372 1.00 61.97 132 GLU A N 1
ATOM 1049 C CA . GLU A 1 132 ? 16.762 13.346 -0.466 1.00 61.97 132 GLU A CA 1
ATOM 1050 C C . GLU A 1 132 ? 16.628 12.963 1.018 1.00 61.97 132 GLU A C 1
ATOM 1052 O O . GLU A 1 132 ? 17.230 13.574 1.907 1.00 61.97 132 GLU A O 1
ATOM 1057 N N . SER A 1 133 ? 15.886 11.895 1.306 1.00 54.75 133 SER A N 1
ATOM 1058 C CA . SER A 1 133 ? 15.357 11.588 2.642 1.00 54.75 133 SER A CA 1
ATOM 1059 C C . SER A 1 133 ? 16.323 10.872 3.607 1.00 54.75 133 SER A C 1
ATOM 1061 O O . SER A 1 133 ? 15.909 10.410 4.668 1.00 54.75 133 SER A O 1
ATOM 1063 N N . ILE A 1 134 ? 17.633 10.805 3.330 1.00 52.06 134 ILE A N 1
ATOM 1064 C CA . ILE A 1 134 ? 18.605 10.208 4.281 1.00 52.06 134 ILE A CA 1
ATOM 1065 C C . ILE A 1 134 ? 18.905 11.134 5.482 1.00 52.06 134 ILE A C 1
ATOM 1067 O O . ILE A 1 134 ? 19.473 10.693 6.481 1.00 52.06 134 ILE A O 1
ATOM 1071 N N . ARG A 1 135 ? 18.485 12.407 5.459 1.00 45.84 135 ARG A N 1
ATOM 1072 C CA . ARG A 1 135 ? 18.752 13.354 6.563 1.00 45.84 135 ARG A CA 1
ATOM 1073 C C . ARG A 1 135 ? 17.978 13.099 7.872 1.00 45.84 135 ARG A C 1
ATOM 1075 O O . ARG A 1 135 ? 18.287 13.773 8.848 1.00 45.84 135 ARG A O 1
ATOM 1082 N N . ILE A 1 136 ? 17.040 12.145 7.942 1.00 46.44 136 ILE A N 1
ATOM 1083 C CA . ILE A 1 136 ? 16.155 11.972 9.121 1.00 46.44 136 ILE A CA 1
ATOM 1084 C C . ILE A 1 136 ? 16.486 10.732 9.986 1.00 46.44 136 ILE A C 1
ATOM 1086 O O . ILE A 1 136 ? 15.977 10.603 11.093 1.00 46.44 136 ILE A O 1
ATOM 1090 N N . TYR A 1 137 ? 17.430 9.865 9.601 1.00 45.41 137 TYR A N 1
ATOM 1091 C CA . TYR A 1 137 ? 17.760 8.653 10.386 1.00 45.41 137 TYR A CA 1
ATOM 1092 C C . TYR A 1 137 ? 18.656 8.885 11.630 1.00 45.41 137 TYR A C 1
ATOM 1094 O O . TYR A 1 137 ? 19.266 7.941 12.124 1.00 45.41 137 TYR A O 1
ATOM 1102 N N . LEU A 1 138 ? 18.760 10.117 12.148 1.00 41.12 138 LEU A N 1
ATOM 1103 C CA . LEU A 1 138 ? 19.505 10.436 13.385 1.00 41.12 138 LEU A CA 1
ATOM 1104 C C . LEU A 1 138 ? 18.611 10.842 14.572 1.00 41.12 138 LEU A C 1
ATOM 1106 O O . LEU A 1 138 ? 19.114 10.998 15.681 1.00 41.12 138 LEU A O 1
ATOM 1110 N N . GLY A 1 139 ? 17.298 10.983 14.374 1.00 40.00 139 GLY A N 1
ATOM 1111 C CA . GLY A 1 139 ? 16.318 11.144 15.451 1.00 40.00 139 GLY A CA 1
ATOM 1112 C C . GLY A 1 139 ? 15.397 9.933 15.462 1.00 40.00 139 GLY A C 1
ATOM 1113 O O . GLY A 1 139 ? 14.946 9.523 14.396 1.00 40.00 139 GLY A O 1
ATOM 1114 N N . GLY A 1 140 ? 15.171 9.329 16.633 1.00 43.53 140 GLY A N 1
ATOM 1115 C CA . GLY A 1 140 ? 14.425 8.076 16.791 1.00 43.53 140 GLY A CA 1
ATOM 1116 C C . GLY A 1 140 ? 13.191 7.989 15.890 1.00 43.53 140 GLY A C 1
ATOM 1117 O O . GLY A 1 140 ? 12.427 8.949 15.796 1.00 43.53 140 GLY A O 1
ATOM 1118 N N . LYS A 1 141 ? 13.030 6.844 15.207 1.00 43.19 141 LYS A N 1
ATOM 1119 C CA . LYS A 1 141 ? 11.903 6.562 14.308 1.00 43.19 141 LYS A CA 1
ATOM 1120 C C . LYS A 1 141 ? 10.599 6.989 14.983 1.00 43.19 141 LYS A C 1
ATOM 1122 O O . LYS A 1 141 ? 10.098 6.285 15.857 1.00 43.19 141 LYS A O 1
ATOM 1127 N N . LYS A 1 142 ? 10.005 8.100 14.545 1.00 44.09 142 LYS A N 1
ATOM 1128 C CA . LYS A 1 142 ? 8.561 8.252 14.691 1.00 44.09 142 LYS A CA 1
ATOM 1129 C C . LYS A 1 142 ? 7.967 7.177 13.791 1.00 44.09 142 LYS A C 1
ATOM 1131 O O . LYS A 1 142 ? 7.973 7.322 12.573 1.00 44.09 142 LYS A O 1
ATOM 1136 N N . LEU A 1 143 ? 7.515 6.083 14.401 1.00 51.19 143 LEU A N 1
ATOM 1137 C CA . LEU A 1 143 ? 6.625 5.085 13.807 1.00 51.19 143 LEU A CA 1
ATOM 1138 C C . LEU A 1 143 ? 5.280 5.764 13.503 1.00 51.19 143 LEU A C 1
ATOM 1140 O O . LEU A 1 143 ? 4.266 5.482 14.127 1.00 51.19 143 LEU A O 1
ATOM 1144 N N . SER A 1 144 ? 5.286 6.754 12.613 1.00 59.94 144 SER A N 1
ATOM 1145 C CA . SER A 1 144 ? 4.066 7.365 12.114 1.00 59.94 144 SER A CA 1
ATOM 1146 C C . SER A 1 144 ? 3.537 6.458 11.013 1.00 59.94 144 SER A C 1
ATOM 1148 O O . SER A 1 144 ? 4.263 6.089 10.085 1.00 59.94 144 SER A O 1
ATOM 1150 N N . TYR A 1 145 ? 2.276 6.059 11.151 1.00 71.94 145 TYR A N 1
ATOM 1151 C CA . TYR A 1 145 ? 1.530 5.364 10.117 1.00 71.94 145 TYR A CA 1
ATOM 1152 C C . TYR A 1 145 ? 1.329 6.331 8.936 1.00 71.94 145 TYR A C 1
ATOM 1154 O O . TYR A 1 145 ? 0.361 7.072 8.858 1.00 71.94 145 TYR A O 1
ATOM 1162 N N . ASN A 1 146 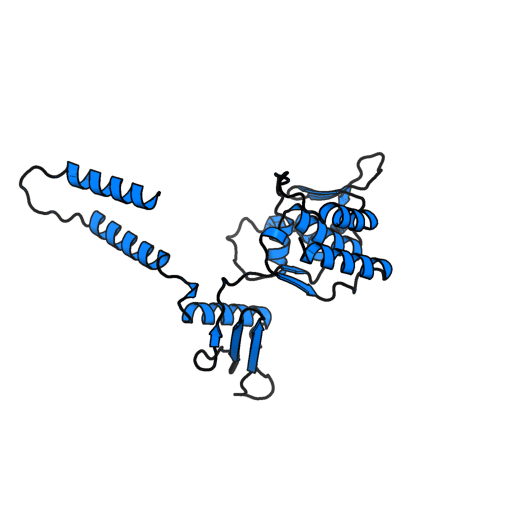? 2.329 6.406 8.058 1.00 85.19 146 ASN A N 1
ATOM 1163 C CA . ASN A 1 146 ? 2.356 7.286 6.894 1.00 85.19 146 ASN A CA 1
ATOM 1164 C C . ASN A 1 146 ? 2.721 6.476 5.647 1.00 85.19 146 ASN A C 1
ATOM 1166 O O . ASN A 1 146 ? 3.810 5.893 5.579 1.00 85.19 146 ASN A O 1
ATOM 1170 N N . HIS A 1 147 ? 1.795 6.403 4.693 1.00 89.31 147 HIS A N 1
ATOM 1171 C CA . HIS A 1 147 ? 1.912 5.554 3.504 1.00 89.31 147 HIS A CA 1
ATOM 1172 C C . HIS A 1 147 ? 3.102 5.909 2.626 1.00 89.31 147 HIS A C 1
ATOM 1174 O O . HIS A 1 147 ? 3.898 5.037 2.290 1.00 89.31 147 HIS A O 1
ATOM 1180 N N . LYS A 1 148 ? 3.288 7.202 2.358 1.00 89.38 148 LYS A N 1
ATOM 1181 C CA . LYS A 1 148 ? 4.414 7.721 1.582 1.00 89.38 148 LYS A CA 1
ATOM 1182 C C . LYS A 1 148 ? 5.765 7.301 2.163 1.00 89.38 148 LYS A C 1
ATOM 1184 O O . LYS A 1 148 ? 6.611 6.765 1.455 1.00 89.38 148 LYS A O 1
ATOM 1189 N N . SER A 1 149 ? 5.954 7.484 3.470 1.00 87.00 149 SER A N 1
ATOM 1190 C CA . SER A 1 149 ? 7.195 7.106 4.162 1.00 87.00 149 SER A CA 1
ATOM 1191 C C . SER A 1 149 ? 7.457 5.602 4.076 1.00 87.00 149 SER A C 1
ATOM 1193 O O . SER A 1 149 ? 8.595 5.180 3.896 1.00 87.00 149 SER A O 1
ATOM 1195 N N . TYR A 1 150 ? 6.400 4.790 4.159 1.00 88.06 150 TYR A N 1
ATOM 1196 C CA . TYR A 1 150 ? 6.500 3.338 4.027 1.00 88.06 150 TYR A CA 1
ATOM 1197 C C . TYR A 1 150 ? 6.872 2.893 2.620 1.00 88.06 150 TYR A C 1
ATOM 1199 O O . TYR A 1 150 ? 7.760 2.056 2.467 1.00 88.06 150 TYR A O 1
ATOM 1207 N N . LEU A 1 151 ? 6.253 3.492 1.602 1.00 90.25 151 LEU A N 1
ATOM 1208 C CA . LEU A 1 151 ? 6.631 3.263 0.216 1.00 90.25 151 LEU A CA 1
ATOM 1209 C C . LEU A 1 151 ? 8.100 3.647 -0.009 1.00 90.25 151 LEU A C 1
ATOM 1211 O O . LEU A 1 151 ? 8.852 2.849 -0.557 1.00 90.25 151 LEU A O 1
ATOM 1215 N N . ILE A 1 152 ? 8.549 4.808 0.481 1.00 88.00 152 ILE A N 1
ATOM 1216 C CA . ILE A 1 152 ? 9.960 5.224 0.388 1.00 88.00 152 ILE A CA 1
ATOM 1217 C C . ILE A 1 152 ? 10.891 4.202 1.057 1.00 88.00 152 ILE A C 1
ATOM 1219 O O . ILE A 1 152 ? 11.927 3.858 0.485 1.00 88.00 152 ILE A O 1
ATOM 1223 N N . ASP A 1 153 ? 10.543 3.708 2.248 1.00 85.31 153 ASP A N 1
ATOM 1224 C CA . ASP A 1 153 ? 11.335 2.690 2.945 1.00 85.31 153 ASP A CA 1
ATOM 1225 C C . ASP A 1 153 ? 11.415 1.381 2.139 1.00 85.31 153 ASP A C 1
ATOM 1227 O O . ASP A 1 153 ? 12.488 0.782 2.072 1.00 85.31 153 ASP A O 1
ATOM 1231 N N . LEU A 1 154 ? 10.328 0.951 1.487 1.00 86.19 154 LEU A N 1
ATOM 1232 C CA . LEU A 1 154 ? 10.319 -0.220 0.598 1.00 86.19 154 LEU A CA 1
ATOM 1233 C C . LEU A 1 154 ? 11.142 0.007 -0.675 1.00 86.19 154 LEU A C 1
ATOM 1235 O O . LEU A 1 154 ? 11.892 -0.873 -1.090 1.00 86.19 154 LEU A O 1
ATOM 1239 N N . LEU A 1 155 ? 11.050 1.194 -1.278 1.00 85.75 155 LEU A N 1
ATOM 1240 C CA . LEU A 1 155 ? 11.808 1.548 -2.482 1.00 85.75 155 LEU A CA 1
ATOM 1241 C C . LEU A 1 155 ? 13.318 1.645 -2.217 1.00 85.75 155 LEU A C 1
ATOM 1243 O O . LEU A 1 155 ? 14.121 1.469 -3.130 1.00 85.75 155 LEU A O 1
ATOM 1247 N N . LYS A 1 156 ? 13.720 1.904 -0.968 1.00 80.00 156 LYS A N 1
ATOM 1248 C CA . LYS A 1 156 ? 15.126 1.911 -0.536 1.00 80.00 156 LYS A CA 1
ATOM 1249 C C . LYS A 1 156 ? 15.671 0.541 -0.159 1.00 80.00 156 LYS A C 1
ATOM 1251 O O . LYS A 1 156 ? 16.887 0.423 -0.009 1.00 80.00 156 LYS A O 1
ATOM 1256 N N . GLN A 1 157 ? 14.820 -0.464 0.046 1.00 74.44 157 GLN A N 1
ATOM 1257 C CA . GLN A 1 157 ? 15.278 -1.814 0.362 1.00 74.44 157 GLN A CA 1
ATOM 1258 C C . GLN A 1 157 ? 15.974 -2.402 -0.866 1.00 74.44 157 GLN A C 1
ATOM 1260 O O . GLN A 1 157 ? 15.360 -2.969 -1.765 1.00 74.44 157 GLN A O 1
ATOM 1265 N N . THR A 1 158 ? 17.290 -2.221 -0.919 1.00 58.47 158 THR A N 1
ATOM 1266 C CA . THR A 1 158 ? 18.155 -2.866 -1.897 1.00 58.47 158 THR A CA 1
ATOM 1267 C C . THR A 1 158 ? 18.360 -4.303 -1.448 1.00 58.47 158 THR A C 1
ATOM 1269 O O . THR A 1 158 ? 19.152 -4.552 -0.537 1.00 58.47 158 THR A O 1
ATOM 1272 N N . ASN A 1 159 ? 17.672 -5.256 -2.069 1.00 52.41 159 ASN A N 1
ATOM 1273 C CA . ASN A 1 159 ? 18.105 -6.642 -1.958 1.00 52.41 159 ASN A CA 1
ATOM 1274 C C . ASN A 1 159 ? 19.414 -6.777 -2.735 1.00 52.41 159 ASN A C 1
ATOM 1276 O O . ASN A 1 159 ? 19.438 -6.711 -3.961 1.00 52.41 159 ASN A O 1
ATOM 1280 N N . SER A 1 160 ? 20.510 -6.925 -1.993 1.00 45.97 160 SER A N 1
ATOM 1281 C CA . SER A 1 160 ? 21.816 -7.349 -2.500 1.00 45.97 160 SER A CA 1
ATOM 1282 C C . SER A 1 160 ? 21.825 -8.806 -2.963 1.00 45.97 160 SER A C 1
ATOM 1284 O O . SER A 1 160 ? 22.786 -9.224 -3.596 1.00 45.97 160 SER A O 1
ATOM 1286 N N . ASP A 1 161 ? 20.755 -9.551 -2.693 1.00 43.69 161 ASP A N 1
ATOM 1287 C CA . ASP A 1 161 ? 20.583 -10.918 -3.146 1.00 43.69 161 ASP A CA 1
ATOM 1288 C C . ASP A 1 161 ? 19.357 -10.959 -4.060 1.00 43.69 161 ASP A C 1
ATOM 1290 O O . ASP A 1 161 ? 18.214 -11.038 -3.603 1.00 43.69 161 ASP A O 1
ATOM 1294 N N . GLU A 1 162 ? 19.588 -10.888 -5.376 1.00 47.00 162 GLU A N 1
ATOM 1295 C CA . GLU A 1 162 ? 18.657 -11.499 -6.322 1.00 47.00 162 GLU A CA 1
ATOM 1296 C C . GLU A 1 162 ? 18.417 -12.916 -5.806 1.00 47.00 162 GLU A C 1
ATOM 1298 O O . GLU A 1 162 ? 19.324 -13.750 -5.798 1.00 47.00 162 GLU A O 1
ATOM 1303 N N . ASN A 1 163 ? 17.216 -13.190 -5.304 1.00 46.34 163 ASN A N 1
ATOM 1304 C CA . ASN A 1 163 ? 16.850 -14.543 -4.939 1.00 46.34 163 ASN A CA 1
ATOM 1305 C C . ASN A 1 163 ? 16.836 -15.337 -6.253 1.00 46.34 163 ASN A C 1
ATOM 1307 O O . ASN A 1 163 ? 15.846 -15.359 -6.974 1.00 46.34 163 ASN A O 1
ATOM 1311 N N . VAL A 1 164 ? 17.955 -15.977 -6.602 1.00 46.47 164 VAL A N 1
ATOM 1312 C CA . VAL A 1 164 ? 18.128 -16.769 -7.837 1.00 46.47 164 VAL A CA 1
ATOM 1313 C C . VAL A 1 164 ? 17.045 -17.861 -7.952 1.00 46.47 164 VAL A C 1
ATOM 1315 O O . VAL A 1 164 ? 16.730 -18.337 -9.040 1.00 46.47 164 VAL A O 1
ATOM 1318 N N . PHE A 1 165 ? 16.410 -18.208 -6.829 1.00 43.88 165 PHE A N 1
ATOM 1319 C CA . PHE A 1 165 ? 15.301 -19.152 -6.719 1.00 43.88 165 PHE A CA 1
ATOM 1320 C C . PHE A 1 165 ? 13.898 -18.552 -6.931 1.00 43.88 165 PHE A C 1
ATOM 1322 O O . PHE A 1 165 ? 12.925 -19.300 -6.904 1.00 43.88 165 PHE A O 1
ATOM 1329 N N . SER A 1 166 ? 13.755 -17.240 -7.150 1.00 54.78 166 SER A N 1
ATOM 1330 C CA . SER A 1 166 ? 12.453 -16.566 -7.279 1.00 54.78 166 SER A CA 1
ATOM 1331 C C . SER A 1 166 ? 12.063 -16.214 -8.713 1.00 54.78 166 SER A C 1
ATOM 1333 O O . SER A 1 166 ? 11.230 -15.331 -8.893 1.00 54.78 166 SER A O 1
ATOM 1335 N N . LYS A 1 167 ? 12.641 -16.863 -9.737 1.00 60.88 167 LYS A N 1
ATOM 1336 C CA . LYS A 1 167 ? 12.206 -16.642 -11.123 1.00 60.88 167 LYS A CA 1
ATOM 1337 C C . LYS A 1 167 ? 10.788 -17.199 -11.298 1.00 60.88 167 LYS A C 1
ATOM 1339 O O . LYS A 1 167 ? 10.587 -18.414 -11.348 1.00 60.88 167 LYS A O 1
ATOM 1344 N N . LYS A 1 168 ? 9.796 -16.313 -11.355 1.00 69.56 168 LYS A N 1
ATOM 1345 C CA . LYS A 1 168 ? 8.381 -16.654 -11.521 1.00 69.56 168 LYS A CA 1
ATOM 1346 C C . LYS A 1 168 ? 8.026 -16.740 -13.002 1.00 69.56 168 LYS A C 1
ATOM 1348 O O . LYS A 1 168 ? 8.639 -16.103 -13.855 1.00 69.56 168 LYS A O 1
ATOM 1353 N N . LYS A 1 169 ? 6.980 -17.508 -13.321 1.00 70.88 169 LYS A N 1
ATOM 1354 C CA . LYS A 1 169 ? 6.519 -17.747 -14.704 1.00 70.88 169 LYS A CA 1
ATOM 1355 C C . LYS A 1 169 ? 6.237 -16.451 -15.482 1.00 70.88 169 LYS A C 1
ATOM 1357 O O . LYS A 1 169 ? 6.414 -16.427 -16.694 1.00 70.88 169 LYS A O 1
ATOM 1362 N N . ASN A 1 170 ? 5.829 -15.387 -14.788 1.00 79.69 170 ASN A N 1
ATOM 1363 C CA . ASN A 1 170 ? 5.462 -14.111 -15.402 1.00 79.69 170 ASN A CA 1
ATOM 1364 C C . ASN A 1 170 ? 6.635 -13.125 -15.529 1.00 79.69 170 ASN A C 1
ATOM 1366 O O . ASN A 1 170 ? 6.453 -12.080 -16.147 1.00 79.69 170 ASN A O 1
ATOM 1370 N N . ASP A 1 171 ? 7.822 -13.424 -14.982 1.00 85.44 171 ASP A N 1
ATOM 1371 C CA . ASP A 1 171 ? 8.950 -12.478 -14.964 1.00 85.44 171 ASP A CA 1
ATOM 1372 C C . ASP A 1 171 ? 9.346 -11.998 -16.358 1.00 85.44 171 ASP A C 1
ATOM 1374 O O . ASP A 1 171 ? 9.635 -10.823 -16.549 1.00 85.44 171 ASP A O 1
ATOM 1378 N N . GLU A 1 172 ? 9.340 -12.895 -17.343 1.00 87.19 172 GLU A N 1
ATOM 1379 C CA . GLU A 1 172 ? 9.732 -12.567 -18.715 1.00 87.19 172 GLU A CA 1
ATOM 1380 C C . GLU A 1 172 ? 8.740 -11.597 -19.369 1.00 87.19 172 GLU A C 1
ATOM 1382 O O . GLU A 1 172 ? 9.164 -10.633 -20.000 1.00 87.19 172 GLU A O 1
ATOM 1387 N N . MET A 1 173 ? 7.435 -11.794 -19.151 1.00 88.75 173 MET A N 1
ATOM 1388 C CA . MET A 1 173 ? 6.389 -10.893 -19.651 1.00 88.75 173 MET A CA 1
ATOM 1389 C C . MET A 1 173 ? 6.423 -9.541 -18.934 1.00 88.75 173 MET A C 1
ATOM 1391 O O . MET A 1 173 ? 6.385 -8.498 -19.581 1.00 88.75 173 MET A O 1
ATOM 1395 N N . ILE A 1 174 ? 6.562 -9.553 -17.604 1.00 89.38 174 ILE A N 1
ATOM 1396 C CA . ILE A 1 174 ? 6.670 -8.333 -16.795 1.00 89.38 174 ILE A CA 1
ATOM 1397 C C . ILE A 1 174 ? 7.880 -7.507 -17.241 1.00 89.38 174 ILE A C 1
ATOM 1399 O O . ILE A 1 174 ? 7.756 -6.313 -17.510 1.00 89.38 174 ILE A O 1
ATOM 1403 N N . ASN A 1 175 ? 9.046 -8.147 -17.362 1.00 89.31 175 ASN A N 1
ATOM 1404 C CA . ASN A 1 175 ? 10.270 -7.475 -17.782 1.00 89.31 175 ASN A CA 1
ATOM 1405 C C . ASN A 1 175 ? 10.178 -6.975 -19.233 1.00 89.31 175 ASN A C 1
ATOM 1407 O O . ASN A 1 175 ? 10.749 -5.932 -19.533 1.00 89.31 175 ASN A O 1
ATOM 1411 N N . ALA A 1 176 ? 9.455 -7.668 -20.122 1.00 90.75 176 ALA A N 1
ATOM 1412 C CA . ALA A 1 176 ? 9.226 -7.201 -21.490 1.00 90.75 176 ALA A CA 1
ATOM 1413 C C . ALA A 1 176 ? 8.421 -5.892 -21.520 1.00 90.75 176 ALA A C 1
ATOM 1415 O O . ALA A 1 176 ? 8.873 -4.926 -22.129 1.00 90.75 176 ALA A O 1
ATOM 1416 N N . ILE A 1 177 ? 7.298 -5.820 -20.794 1.00 91.56 177 ILE A N 1
ATOM 1417 C CA . ILE A 1 177 ? 6.480 -4.596 -20.708 1.00 91.56 177 ILE A CA 1
ATOM 1418 C C . ILE A 1 177 ? 7.282 -3.451 -20.090 1.00 91.56 177 ILE A C 1
ATOM 1420 O O . ILE A 1 177 ? 7.272 -2.334 -20.609 1.00 91.56 177 ILE A O 1
ATOM 1424 N N . LEU A 1 178 ? 8.005 -3.729 -18.998 1.00 90.56 178 LEU A N 1
ATOM 1425 C CA . LEU A 1 178 ? 8.864 -2.736 -18.355 1.00 90.56 178 LEU A CA 1
ATOM 1426 C C . LEU A 1 178 ? 9.909 -2.204 -19.334 1.00 90.56 178 LEU A C 1
ATOM 1428 O O . LEU A 1 178 ? 10.069 -0.993 -19.420 1.00 90.56 178 LEU A O 1
ATOM 1432 N N . LYS A 1 179 ? 10.545 -3.071 -20.127 1.00 89.00 179 LYS A N 1
ATOM 1433 C CA . LYS A 1 179 ? 11.564 -2.682 -21.109 1.00 89.00 179 LYS A CA 1
ATOM 1434 C C . LYS A 1 179 ? 11.027 -1.770 -22.215 1.00 89.00 179 LYS A C 1
ATOM 1436 O O . LYS A 1 179 ? 11.758 -0.929 -22.724 1.00 89.00 179 LYS A O 1
ATOM 1441 N N . GLU A 1 180 ? 9.751 -1.883 -22.576 1.00 89.62 180 GLU A N 1
ATOM 1442 C CA . GLU A 1 180 ? 9.141 -1.011 -23.587 1.00 89.62 180 GLU A CA 1
ATOM 1443 C C . GLU A 1 180 ? 8.941 0.442 -23.120 1.00 89.62 180 GLU A C 1
ATOM 1445 O O . GLU A 1 180 ? 8.723 1.323 -23.953 1.00 89.62 180 GLU A O 1
ATOM 1450 N N . VAL A 1 181 ? 8.985 0.698 -21.807 1.00 87.25 181 VAL A N 1
ATOM 1451 C CA . VAL A 1 181 ? 8.823 2.041 -21.212 1.00 87.25 181 VAL A CA 1
ATOM 1452 C C . VAL A 1 181 ? 10.112 2.512 -20.530 1.00 87.25 181 VAL A C 1
ATOM 1454 O O . VAL A 1 181 ? 10.492 3.678 -20.618 1.00 87.25 181 VAL A O 1
ATOM 1457 N N . ILE A 1 182 ? 10.791 1.588 -19.859 1.00 84.25 182 ILE A N 1
ATOM 1458 C CA . ILE A 1 182 ? 11.994 1.747 -19.048 1.00 84.25 182 ILE A CA 1
ATOM 1459 C C . ILE A 1 182 ? 13.003 0.695 -19.526 1.00 84.25 182 ILE A C 1
ATOM 1461 O O . ILE A 1 182 ? 13.186 -0.354 -18.916 1.00 84.25 182 ILE A O 1
ATOM 1465 N N . ASP A 1 183 ? 13.655 0.963 -20.654 1.00 80.12 183 ASP A N 1
ATOM 1466 C CA . ASP A 1 183 ? 14.662 0.052 -21.227 1.00 80.12 183 ASP A CA 1
ATOM 1467 C C . ASP A 1 183 ? 15.976 0.032 -20.407 1.00 80.12 183 ASP A C 1
ATOM 1469 O O . ASP A 1 183 ? 16.833 -0.830 -20.587 1.00 80.12 183 ASP A O 1
ATOM 1473 N N . GLY A 1 184 ? 16.161 0.997 -19.501 1.00 75.38 184 GLY A N 1
ATOM 1474 C CA . GLY A 1 184 ? 17.340 1.149 -18.646 1.00 75.38 184 GLY A CA 1
ATOM 1475 C C . GLY A 1 184 ? 17.238 0.505 -17.276 1.00 75.38 184 GLY A C 1
ATOM 1476 O O . GLY A 1 184 ? 16.164 0.154 -16.798 1.00 75.38 184 GLY A O 1
ATOM 1477 N N . ASN A 1 185 ? 18.384 0.406 -16.606 1.00 76.25 185 ASN A N 1
ATOM 1478 C CA . ASN A 1 185 ? 18.462 -0.181 -15.274 1.00 76.25 185 ASN A CA 1
ATOM 1479 C C . ASN A 1 185 ? 18.311 0.892 -14.201 1.00 76.25 185 ASN A C 1
ATOM 1481 O O . ASN A 1 185 ? 18.983 1.925 -14.226 1.00 76.25 185 ASN A O 1
ATOM 1485 N N . ILE A 1 186 ? 17.462 0.629 -13.216 1.00 79.69 186 ILE A N 1
ATOM 1486 C CA . ILE A 1 186 ? 17.344 1.481 -12.036 1.00 79.69 186 ILE A CA 1
ATOM 1487 C C . ILE A 1 186 ? 18.333 0.980 -10.984 1.00 79.69 186 ILE A C 1
ATOM 1489 O O . ILE A 1 186 ? 18.290 -0.178 -10.579 1.00 79.69 186 ILE A O 1
ATOM 1493 N N . SER A 1 187 ? 19.217 1.864 -10.524 1.00 75.00 187 SER A N 1
ATOM 1494 C CA . SER A 1 187 ? 20.157 1.593 -9.435 1.00 75.00 187 SER A CA 1
ATOM 1495 C C . SER A 1 187 ? 19.932 2.574 -8.290 1.00 75.00 187 SER A C 1
ATOM 1497 O O . SER A 1 187 ? 19.915 3.791 -8.485 1.00 75.00 187 SER A O 1
ATOM 1499 N N . ILE A 1 188 ? 19.766 2.049 -7.079 1.00 72.38 188 ILE A N 1
ATOM 1500 C CA . ILE A 1 188 ? 19.588 2.842 -5.861 1.00 72.38 188 ILE A CA 1
ATOM 1501 C C . ILE A 1 188 ? 20.773 2.524 -4.953 1.00 72.38 188 ILE A C 1
ATOM 1503 O O . ILE A 1 188 ? 20.898 1.413 -4.460 1.00 72.38 188 ILE A O 1
ATOM 1507 N N . ASN A 1 189 ? 21.680 3.486 -4.777 1.00 66.88 189 ASN A N 1
ATOM 1508 C CA . ASN A 1 189 ? 22.916 3.329 -4.009 1.00 66.88 189 ASN A CA 1
ATOM 1509 C C . ASN A 1 189 ? 23.041 4.455 -2.980 1.00 66.88 189 ASN A C 1
ATOM 1511 O O . ASN A 1 189 ? 23.557 5.542 -3.268 1.00 66.88 189 ASN A O 1
ATOM 1515 N N . GLY A 1 190 ? 22.570 4.203 -1.757 1.00 64.25 190 GLY A N 1
ATOM 1516 C CA . GLY A 1 190 ? 22.602 5.184 -0.673 1.00 64.25 190 GLY A CA 1
ATOM 1517 C C . GLY A 1 190 ? 21.922 6.499 -1.072 1.00 64.25 190 GLY A C 1
ATOM 1518 O O . GLY A 1 190 ? 20.719 6.540 -1.283 1.00 64.25 190 GLY A O 1
ATOM 1519 N N . ARG A 1 191 ? 22.697 7.586 -1.196 1.00 57.22 191 ARG A N 1
ATOM 1520 C CA . ARG A 1 191 ? 22.196 8.943 -1.527 1.00 57.22 191 ARG A CA 1
ATOM 1521 C C . ARG A 1 191 ? 21.922 9.184 -3.011 1.00 57.22 191 ARG A C 1
ATOM 1523 O O . ARG A 1 191 ? 21.633 10.311 -3.403 1.00 57.22 191 ARG A O 1
ATOM 1530 N N . LYS A 1 192 ? 22.124 8.180 -3.856 1.00 59.97 192 LYS A N 1
ATOM 1531 C CA . LYS A 1 192 ? 22.081 8.347 -5.302 1.00 59.97 192 LYS A CA 1
ATOM 1532 C C . LYS A 1 192 ? 21.172 7.294 -5.915 1.00 59.97 192 LYS A C 1
ATOM 1534 O O . LYS A 1 192 ? 21.481 6.107 -5.860 1.00 59.97 192 LYS A O 1
ATOM 1539 N N . SER A 1 193 ? 20.078 7.749 -6.506 1.00 61.88 193 SER A N 1
ATOM 1540 C CA . SER A 1 193 ? 19.177 6.938 -7.310 1.00 61.88 193 SER A CA 1
ATOM 1541 C C . SER A 1 193 ? 19.336 7.348 -8.773 1.00 61.88 193 SER A C 1
ATOM 1543 O O . SER A 1 193 ? 19.210 8.518 -9.140 1.00 61.88 193 SER A O 1
ATOM 1545 N N . PHE A 1 194 ? 19.700 6.386 -9.612 1.00 69.12 194 PHE A N 1
ATOM 1546 C CA . PHE A 1 194 ? 19.997 6.634 -11.012 1.00 69.12 194 PHE A CA 1
ATOM 1547 C C . PHE A 1 194 ? 19.244 5.671 -11.907 1.00 69.12 194 PHE A C 1
ATOM 1549 O O . PHE A 1 194 ? 19.237 4.465 -11.674 1.00 69.12 194 PHE A O 1
ATOM 1556 N N . TYR A 1 195 ? 18.709 6.224 -12.982 1.00 69.00 195 TYR A N 1
ATOM 1557 C CA . TYR A 1 195 ? 18.353 5.489 -14.176 1.00 69.00 195 TYR A CA 1
ATOM 1558 C C . TYR A 1 195 ? 19.576 5.434 -15.098 1.00 69.00 195 TYR A C 1
ATOM 1560 O O . TYR A 1 195 ? 20.099 6.465 -15.537 1.00 69.00 195 TYR A O 1
ATOM 1568 N N . GLU A 1 196 ? 20.076 4.232 -15.352 1.00 68.38 196 GLU A N 1
ATOM 1569 C CA . GLU A 1 196 ? 21.146 3.990 -16.311 1.00 68.38 196 GLU A CA 1
ATOM 1570 C C . GLU A 1 196 ? 20.549 3.944 -17.713 1.00 68.38 196 GLU A C 1
ATOM 1572 O O . GLU A 1 196 ? 19.732 3.081 -18.024 1.00 68.38 196 GLU A O 1
ATOM 1577 N N . ILE A 1 197 ? 20.942 4.901 -18.556 1.00 62.12 197 ILE A N 1
ATOM 1578 C CA . ILE A 1 197 ? 20.393 5.029 -19.905 1.00 62.12 197 ILE A CA 1
ATOM 1579 C C . ILE A 1 197 ? 20.977 3.911 -20.788 1.00 62.12 197 ILE A C 1
ATOM 1581 O O . ILE A 1 197 ? 22.206 3.846 -20.930 1.00 62.12 197 ILE A O 1
ATOM 1585 N N . PRO A 1 198 ? 20.139 3.081 -21.434 1.00 54.78 198 PRO A N 1
ATOM 1586 C CA . PRO A 1 198 ? 20.590 2.087 -22.405 1.00 54.78 198 PRO A CA 1
ATOM 1587 C C . PRO A 1 198 ? 21.377 2.731 -23.542 1.00 54.78 198 PRO A C 1
ATOM 1589 O O . PRO A 1 198 ? 21.048 3.828 -23.991 1.00 54.78 198 PRO A O 1
ATOM 1592 N N . TYR A 1 199 ? 22.411 2.043 -24.030 1.00 55.47 199 TYR A N 1
ATOM 1593 C CA . TYR A 1 199 ? 23.185 2.439 -25.220 1.00 55.47 199 TYR A CA 1
ATOM 1594 C C . TYR A 1 199 ? 23.866 3.813 -25.145 1.00 55.47 199 TYR A C 1
ATOM 1596 O O . TYR A 1 199 ? 24.277 4.370 -26.160 1.00 55.47 199 TYR A O 1
ATOM 1604 N N . SER A 1 200 ? 24.030 4.379 -23.950 1.00 55.78 200 SER A N 1
ATOM 1605 C CA . SER A 1 200 ? 24.859 5.566 -23.797 1.00 55.78 200 SER A CA 1
ATOM 1606 C C . SER A 1 200 ? 26.338 5.180 -23.955 1.00 55.78 200 SER A C 1
ATOM 1608 O O . SER A 1 200 ? 26.899 4.540 -23.064 1.00 55.78 200 SER A O 1
ATOM 1610 N N . ASP A 1 201 ? 27.008 5.727 -24.971 1.00 55.53 201 ASP A N 1
ATOM 1611 C CA . ASP A 1 201 ? 28.458 5.580 -25.209 1.00 55.53 201 ASP A CA 1
ATOM 1612 C C . ASP A 1 201 ? 29.358 6.013 -24.029 1.00 55.53 201 ASP A C 1
ATOM 1614 O O . ASP A 1 201 ? 30.572 5.825 -24.060 1.00 55.53 201 ASP A O 1
ATOM 1618 N N . ARG A 1 202 ? 28.798 6.650 -22.987 1.00 59.03 202 ARG A N 1
ATOM 1619 C CA . ARG A 1 202 ? 29.543 7.205 -21.842 1.00 59.03 202 ARG A CA 1
ATOM 1620 C C . ARG A 1 202 ? 29.031 6.778 -20.461 1.00 59.03 202 ARG A C 1
ATOM 1622 O O . ARG A 1 202 ? 29.301 7.492 -19.498 1.00 59.03 202 ARG A O 1
ATOM 1629 N N . ASN A 1 203 ? 28.266 5.687 -20.338 1.00 63.91 203 ASN A N 1
ATOM 1630 C CA . ASN A 1 203 ? 27.615 5.297 -19.069 1.00 63.91 203 ASN A CA 1
ATOM 1631 C C . ASN A 1 203 ? 26.884 6.472 -18.377 1.00 63.91 203 ASN A C 1
ATOM 1633 O O . ASN A 1 203 ? 27.006 6.686 -17.168 1.00 63.91 203 ASN A O 1
ATOM 1637 N N . LYS A 1 204 ? 26.170 7.297 -19.153 1.00 70.94 204 LYS A N 1
ATOM 1638 C CA . LYS A 1 204 ? 25.415 8.440 -18.647 1.00 70.94 204 LYS A CA 1
ATOM 1639 C C . LYS A 1 204 ? 24.305 7.939 -17.732 1.00 70.94 204 LYS A C 1
ATOM 1641 O O . LYS A 1 204 ? 23.478 7.115 -18.115 1.00 70.94 204 LYS A O 1
ATOM 1646 N N . LYS A 1 205 ? 24.292 8.496 -16.528 1.00 78.12 205 LYS A N 1
ATOM 1647 C CA . LYS A 1 2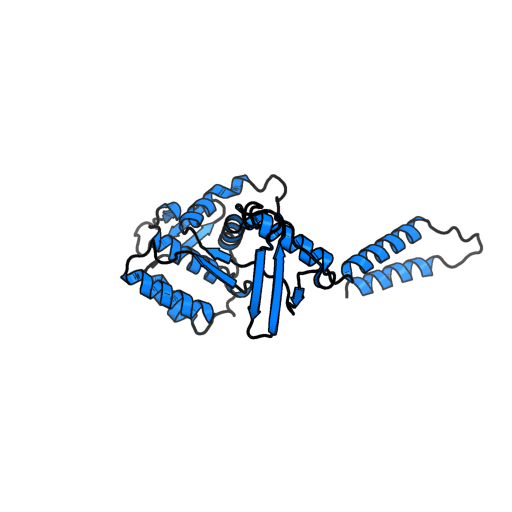05 ? 23.274 8.255 -15.513 1.00 78.12 205 LYS A CA 1
ATOM 1648 C C . LYS A 1 205 ? 22.322 9.441 -15.490 1.00 78.12 205 LYS A C 1
ATOM 1650 O O . LYS A 1 205 ? 22.775 10.587 -15.454 1.00 78.12 205 LYS A O 1
ATOM 1655 N N . LEU A 1 206 ? 21.026 9.165 -15.517 1.00 81.94 206 LEU A N 1
ATOM 1656 C CA . LEU A 1 206 ? 19.976 10.152 -15.312 1.00 81.94 206 LEU A CA 1
ATOM 1657 C C . LEU A 1 206 ? 19.490 10.047 -13.865 1.00 81.94 206 LEU A C 1
ATOM 1659 O O . LEU A 1 206 ? 19.315 8.945 -13.353 1.00 81.94 206 LEU A O 1
ATOM 1663 N N . SER A 1 207 ? 19.288 11.177 -13.190 1.00 82.50 207 SER A N 1
ATOM 1664 C CA . SER A 1 207 ? 18.611 11.161 -11.887 1.00 82.50 207 SER A CA 1
ATOM 1665 C C . SER A 1 207 ? 17.185 10.636 -12.056 1.00 82.50 207 SER A C 1
ATOM 1667 O O . SER A 1 207 ? 16.519 11.047 -13.009 1.00 82.50 207 SER A O 1
ATOM 1669 N N . LEU A 1 208 ? 16.687 9.805 -11.130 1.00 83.19 208 LEU A N 1
ATOM 1670 C CA . LEU A 1 208 ? 15.273 9.393 -11.150 1.00 83.19 208 LEU A CA 1
ATOM 1671 C C . LEU A 1 208 ? 14.326 10.600 -11.098 1.00 83.19 208 LEU A C 1
ATOM 1673 O O . LEU A 1 208 ? 13.289 10.588 -11.758 1.00 83.19 208 LEU A O 1
ATOM 1677 N N . SER A 1 209 ? 14.743 11.684 -10.434 1.00 85.31 209 SER A N 1
ATOM 1678 C CA . SER A 1 209 ? 13.995 12.945 -10.375 1.00 85.31 209 SER A CA 1
ATOM 1679 C C . SER A 1 209 ? 13.707 13.557 -11.744 1.00 85.31 209 SER A C 1
ATOM 1681 O O . SER A 1 209 ? 12.705 14.248 -11.915 1.00 85.31 209 SER A O 1
ATOM 1683 N N . ASN A 1 210 ? 14.556 13.269 -12.735 1.00 88.31 210 ASN A N 1
ATOM 1684 C CA . ASN A 1 210 ? 14.444 13.807 -14.089 1.00 88.31 210 ASN A CA 1
ATOM 1685 C C . ASN A 1 210 ? 13.649 12.898 -15.041 1.00 88.31 210 ASN A C 1
ATOM 1687 O O . ASN A 1 210 ? 13.585 13.186 -16.235 1.00 88.31 210 ASN A O 1
ATOM 1691 N N . LEU A 1 211 ? 13.077 11.793 -14.554 1.00 89.38 211 LEU A N 1
ATOM 1692 C CA . LEU A 1 211 ? 12.165 10.967 -15.345 1.00 89.38 211 LEU A CA 1
ATOM 1693 C C . LEU A 1 211 ? 10.812 11.667 -15.523 1.00 89.38 211 LEU A C 1
ATOM 1695 O O . LEU A 1 211 ? 10.393 12.469 -14.689 1.00 89.38 211 LEU A O 1
ATOM 1699 N N . SER A 1 212 ? 10.098 11.341 -16.601 1.00 90.75 212 SER A N 1
ATOM 1700 C CA . SER A 1 212 ? 8.701 11.762 -16.737 1.00 90.75 212 SER A CA 1
ATOM 1701 C C . SER A 1 212 ? 7.841 11.075 -15.673 1.00 90.75 212 SER A C 1
ATOM 1703 O O . SER A 1 212 ? 8.123 9.941 -15.287 1.00 90.75 212 SER A O 1
ATOM 1705 N N . THR A 1 213 ? 6.768 11.722 -15.215 1.00 91.62 213 THR A N 1
ATOM 1706 C CA . THR A 1 213 ? 5.872 11.156 -14.189 1.00 91.62 213 THR A CA 1
ATOM 1707 C C . THR A 1 213 ? 5.319 9.784 -14.592 1.00 91.62 213 THR A C 1
ATOM 1709 O O . THR A 1 213 ? 5.247 8.870 -13.769 1.00 91.62 213 THR A O 1
ATOM 1712 N N . GLY A 1 214 ? 5.044 9.584 -15.885 1.00 92.94 214 GLY A N 1
ATOM 1713 C CA . GLY A 1 214 ? 4.664 8.273 -16.401 1.00 92.94 214 GLY A CA 1
ATOM 1714 C C . GLY A 1 214 ? 5.761 7.223 -16.212 1.00 92.94 214 GLY A C 1
ATOM 1715 O O . GLY A 1 214 ? 5.504 6.177 -15.627 1.00 92.94 214 GLY A O 1
ATOM 1716 N N . MET A 1 215 ? 7.013 7.517 -16.586 1.00 92.25 215 MET A N 1
ATOM 1717 C CA . MET A 1 215 ? 8.137 6.604 -16.330 1.00 92.25 215 MET A CA 1
ATOM 1718 C C . MET A 1 215 ? 8.367 6.364 -14.834 1.00 92.25 215 MET A C 1
ATOM 1720 O O . MET A 1 215 ? 8.713 5.248 -14.448 1.00 92.25 215 MET A O 1
ATOM 1724 N N . LYS A 1 216 ? 8.155 7.366 -13.972 1.00 92.75 216 LYS A N 1
ATOM 1725 C CA . LYS A 1 216 ? 8.247 7.192 -12.513 1.00 92.75 216 LYS A CA 1
ATOM 1726 C C . LYS A 1 216 ? 7.229 6.164 -12.004 1.00 92.75 216 LYS A C 1
ATOM 1728 O O . LYS A 1 216 ? 7.593 5.306 -11.205 1.00 92.75 216 LYS A O 1
ATOM 1733 N N . SER A 1 217 ? 6.012 6.163 -12.553 1.00 93.81 217 SER A N 1
ATOM 1734 C CA . SER A 1 217 ? 4.951 5.199 -12.204 1.00 93.81 217 SER A CA 1
ATOM 1735 C C . SER A 1 217 ? 5.380 3.752 -12.472 1.00 93.81 217 SER A C 1
ATOM 1737 O O . SER A 1 217 ? 5.253 2.884 -11.608 1.00 93.81 217 SER A O 1
ATOM 1739 N N . PHE A 1 218 ? 5.959 3.489 -13.648 1.00 94.00 218 PHE A N 1
ATOM 1740 C CA . PHE A 1 218 ? 6.524 2.173 -13.977 1.00 94.00 218 PHE A CA 1
ATOM 1741 C C . PHE A 1 218 ? 7.781 1.859 -13.150 1.00 94.00 218 PHE A C 1
ATOM 1743 O O . PHE A 1 218 ? 8.003 0.709 -12.770 1.00 94.00 218 PHE A O 1
ATOM 1750 N N . SER A 1 219 ? 8.589 2.876 -12.833 1.00 91.69 219 SER A N 1
ATOM 1751 C CA . SER A 1 219 ? 9.824 2.718 -12.058 1.00 91.69 219 SER A CA 1
ATOM 1752 C C . SER A 1 219 ? 9.532 2.220 -10.645 1.00 91.69 219 SER A C 1
ATOM 1754 O O . SER A 1 219 ? 10.229 1.331 -10.166 1.00 91.69 219 SER A O 1
ATOM 1756 N N . ILE A 1 220 ? 8.477 2.733 -10.003 1.00 92.25 220 ILE A N 1
ATOM 1757 C CA . ILE A 1 220 ? 8.025 2.279 -8.680 1.00 92.25 220 ILE A CA 1
ATOM 1758 C C . ILE A 1 220 ? 7.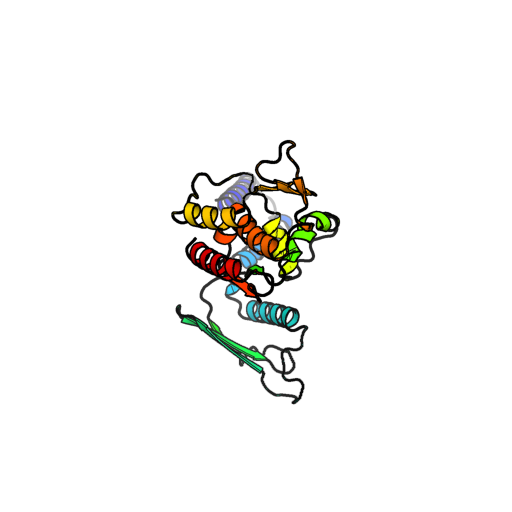710 0.779 -8.709 1.00 92.25 220 ILE A C 1
ATOM 1760 O O . ILE A 1 220 ? 8.271 0.025 -7.916 1.00 92.25 220 ILE A O 1
ATOM 1764 N N . LEU A 1 221 ? 6.884 0.325 -9.661 1.00 92.44 221 LEU A N 1
ATOM 1765 C CA . LEU A 1 221 ? 6.541 -1.097 -9.791 1.00 92.44 221 LEU A CA 1
ATOM 1766 C C . LEU A 1 221 ? 7.773 -1.962 -10.092 1.00 92.44 221 LEU A C 1
ATOM 1768 O O . LEU A 1 221 ? 7.920 -3.042 -9.519 1.00 92.44 221 LEU A O 1
ATOM 1772 N N . SER A 1 222 ? 8.687 -1.476 -10.938 1.00 90.38 222 SER A N 1
ATOM 1773 C CA . SER A 1 222 ? 9.944 -2.170 -11.232 1.00 90.38 222 SER A CA 1
ATOM 1774 C C . SER A 1 222 ? 10.826 -2.319 -9.991 1.00 90.38 222 SER A C 1
ATOM 1776 O O . SER A 1 222 ? 11.389 -3.392 -9.777 1.00 90.38 222 SER A O 1
ATOM 1778 N N . ILE A 1 223 ? 10.963 -1.269 -9.177 1.00 88.19 223 ILE A N 1
ATOM 1779 C CA . ILE A 1 223 ? 11.766 -1.312 -7.949 1.00 88.19 223 ILE A CA 1
ATOM 1780 C C . ILE A 1 223 ? 11.137 -2.285 -6.952 1.00 88.19 223 ILE A C 1
ATOM 1782 O O . ILE A 1 223 ? 11.840 -3.159 -6.455 1.00 88.19 223 ILE A O 1
ATOM 1786 N N . LEU A 1 224 ? 9.826 -2.184 -6.703 1.00 89.00 224 LEU A N 1
ATOM 1787 C CA . LEU A 1 224 ? 9.112 -3.064 -5.767 1.00 89.00 224 LEU A CA 1
ATOM 1788 C C . LEU A 1 224 ? 9.167 -4.539 -6.187 1.00 89.00 224 LEU A C 1
ATOM 1790 O O . LEU A 1 224 ? 9.312 -5.424 -5.341 1.00 89.00 224 LEU A O 1
ATOM 1794 N N . LYS A 1 225 ? 9.102 -4.817 -7.496 1.00 87.19 225 LYS A N 1
ATOM 1795 C CA . LYS A 1 225 ? 9.319 -6.163 -8.041 1.00 87.19 225 LYS A CA 1
ATOM 1796 C C . LYS A 1 225 ? 10.720 -6.662 -7.707 1.00 87.19 225 LYS A C 1
ATOM 1798 O O . LYS A 1 225 ? 10.872 -7.762 -7.179 1.00 87.19 225 LYS A O 1
ATOM 1803 N N . ASN A 1 226 ? 11.737 -5.866 -8.028 1.00 82.69 226 ASN A N 1
ATOM 1804 C CA . ASN A 1 226 ? 13.135 -6.277 -7.910 1.00 82.69 226 ASN A CA 1
ATOM 1805 C C . ASN A 1 226 ? 13.602 -6.358 -6.447 1.00 82.69 226 ASN A C 1
ATOM 1807 O O . ASN A 1 226 ? 14.428 -7.206 -6.120 1.00 82.69 226 ASN A O 1
ATOM 1811 N N . SER A 1 227 ? 13.030 -5.554 -5.546 1.00 80.38 227 SER A N 1
ATOM 1812 C CA . SER A 1 227 ? 13.236 -5.679 -4.096 1.00 80.38 227 SER A CA 1
ATOM 1813 C C . SER A 1 227 ? 12.430 -6.818 -3.466 1.00 80.38 227 SER A C 1
ATOM 1815 O O . SER A 1 227 ? 12.515 -7.049 -2.263 1.00 80.38 227 SER A O 1
ATOM 1817 N N . GLY A 1 228 ? 11.626 -7.546 -4.246 1.00 81.06 228 GLY A N 1
ATOM 1818 C CA . GLY A 1 228 ? 10.778 -8.618 -3.735 1.00 81.06 228 GLY A CA 1
ATOM 1819 C C . GLY A 1 228 ? 9.687 -8.141 -2.775 1.00 81.06 228 GLY A C 1
ATOM 1820 O O . GLY A 1 228 ? 9.106 -8.981 -2.090 1.00 81.06 228 GLY A O 1
ATOM 1821 N N . ALA A 1 229 ? 9.385 -6.837 -2.730 1.00 85.00 229 ALA A N 1
ATOM 1822 C CA . ALA A 1 229 ? 8.380 -6.266 -1.835 1.00 85.00 229 ALA A CA 1
ATOM 1823 C C . ALA A 1 229 ? 7.003 -6.914 -2.041 1.00 85.00 229 ALA A C 1
ATOM 1825 O O . ALA A 1 229 ? 6.310 -7.202 -1.073 1.00 85.00 229 ALA A O 1
ATOM 1826 N N . PHE A 1 230 ? 6.641 -7.250 -3.284 1.00 84.38 230 PHE A N 1
ATOM 1827 C CA . PHE A 1 230 ? 5.383 -7.949 -3.580 1.00 84.38 230 PHE A CA 1
ATOM 1828 C C . PHE A 1 230 ? 5.274 -9.348 -2.953 1.00 84.38 230 PHE A C 1
ATOM 1830 O O . PHE A 1 230 ? 4.172 -9.865 -2.842 1.00 84.38 230 PHE A O 1
ATOM 1837 N N . ASN A 1 231 ? 6.377 -9.967 -2.512 1.00 81.00 231 ASN A N 1
ATOM 1838 C CA . ASN A 1 231 ? 6.315 -11.256 -1.813 1.00 81.00 231 ASN A CA 1
ATOM 1839 C C . ASN A 1 231 ? 5.923 -11.117 -0.334 1.00 81.00 231 ASN A C 1
ATOM 1841 O O . ASN A 1 231 ? 5.589 -12.118 0.295 1.00 81.00 231 ASN A O 1
ATOM 1845 N N . THR A 1 232 ? 6.034 -9.917 0.240 1.00 76.50 232 THR A N 1
ATOM 1846 C CA . THR A 1 232 ? 5.798 -9.666 1.670 1.00 76.50 232 THR A CA 1
ATOM 1847 C C . THR A 1 232 ? 4.570 -8.800 1.932 1.00 76.50 232 THR A C 1
ATOM 1849 O O . THR A 1 232 ? 4.170 -8.670 3.088 1.00 76.50 232 THR A O 1
ATOM 1852 N N . VAL A 1 233 ? 3.959 -8.226 0.890 1.00 80.38 233 VAL A N 1
ATOM 1853 C CA . VAL A 1 233 ? 2.748 -7.406 1.003 1.00 80.38 233 VAL A CA 1
ATOM 1854 C C . VAL A 1 233 ? 1.532 -8.108 0.409 1.00 80.38 233 VAL A C 1
ATOM 1856 O O . VAL A 1 233 ? 1.610 -8.718 -0.652 1.00 80.38 233 VAL A O 1
ATOM 1859 N N . GLU A 1 234 ? 0.389 -7.995 1.083 1.00 83.12 234 GLU A N 1
ATOM 1860 C CA . GLU A 1 234 ? -0.870 -8.587 0.605 1.00 83.12 234 GLU A CA 1
ATOM 1861 C C . GLU A 1 234 ? -1.669 -7.634 -0.290 1.00 83.12 234 GLU A C 1
ATOM 1863 O O . GLU A 1 234 ? -2.418 -8.076 -1.159 1.00 83.12 234 GLU A O 1
ATOM 1868 N N . TYR A 1 235 ? -1.522 -6.323 -0.079 1.00 88.19 235 TYR A N 1
ATOM 1869 C CA . TYR A 1 235 ? -2.326 -5.307 -0.747 1.00 88.19 235 TYR A CA 1
ATOM 1870 C C . TYR A 1 235 ? -1.472 -4.196 -1.330 1.00 88.19 235 TYR A C 1
ATOM 1872 O O . TYR A 1 235 ? -0.600 -3.635 -0.663 1.00 88.19 235 TYR A O 1
ATOM 1880 N N . VAL A 1 236 ? -1.803 -3.840 -2.567 1.00 92.12 236 VAL A N 1
ATOM 1881 C CA . VAL A 1 236 ? -1.309 -2.655 -3.258 1.00 92.12 236 VAL A CA 1
ATOM 1882 C C . VAL A 1 236 ? -2.530 -1.850 -3.681 1.00 92.12 236 VAL A C 1
ATOM 1884 O O . VAL A 1 236 ? -3.399 -2.366 -4.382 1.00 92.12 236 VAL A O 1
ATOM 1887 N N . ILE A 1 237 ? -2.605 -0.609 -3.222 1.00 93.56 237 ILE A N 1
ATOM 1888 C CA . ILE A 1 237 ? -3.651 0.349 -3.556 1.00 93.56 237 ILE A CA 1
ATOM 1889 C C . ILE A 1 237 ? -3.028 1.364 -4.506 1.00 93.56 237 ILE A C 1
ATOM 1891 O O . ILE A 1 237 ? -2.011 1.982 -4.190 1.00 93.56 237 ILE A O 1
ATOM 1895 N N . LEU A 1 238 ? -3.620 1.483 -5.687 1.00 93.94 238 LEU A N 1
ATOM 1896 C CA . LEU A 1 238 ? -3.217 2.427 -6.718 1.00 93.94 238 LEU A CA 1
ATOM 1897 C C . LEU A 1 238 ? -4.306 3.490 -6.796 1.00 93.94 238 LEU A C 1
ATOM 1899 O O . LEU A 1 238 ? -5.449 3.138 -7.096 1.00 93.94 238 LEU A O 1
ATOM 1903 N N . ASP A 1 239 ? -3.960 4.740 -6.501 1.00 92.94 239 ASP A N 1
ATOM 1904 C CA . ASP A 1 239 ? -4.880 5.868 -6.643 1.00 92.94 239 ASP A CA 1
ATOM 1905 C C . ASP A 1 239 ? -4.554 6.637 -7.923 1.00 92.94 239 ASP A C 1
ATOM 1907 O O . ASP A 1 239 ? -3.385 6.872 -8.225 1.00 92.94 239 ASP A O 1
ATOM 1911 N N . GLU A 1 240 ? -5.591 6.925 -8.707 1.00 91.56 240 GLU A N 1
ATOM 1912 C CA . GLU A 1 240 ? -5.515 7.582 -10.022 1.00 91.56 240 GLU A CA 1
ATOM 1913 C C . GLU A 1 240 ? -4.292 7.186 -10.901 1.00 91.56 240 GLU A C 1
ATOM 1915 O O . GLU A 1 240 ? -3.614 8.056 -11.472 1.00 91.56 240 GLU A O 1
ATOM 1920 N N . PRO A 1 241 ? -3.972 5.879 -11.053 1.00 89.62 241 PRO A N 1
ATOM 1921 C CA . PRO A 1 241 ? -2.736 5.433 -11.705 1.00 89.62 241 PRO A CA 1
ATOM 1922 C C . PRO A 1 241 ? -2.606 5.856 -13.179 1.00 89.62 241 PRO A C 1
ATOM 1924 O O . PRO A 1 241 ? -1.519 5.786 -13.755 1.00 89.62 241 PRO A O 1
ATOM 1927 N N . GLU A 1 242 ? -3.699 6.268 -13.821 1.00 89.88 242 GLU A N 1
ATOM 1928 C CA . GLU A 1 242 ? -3.778 6.623 -15.233 1.00 89.88 242 GLU A CA 1
ATOM 1929 C C . GLU A 1 242 ? -3.462 8.092 -15.557 1.00 89.88 242 GLU A C 1
ATOM 1931 O O . GLU A 1 242 ? -3.135 8.385 -16.713 1.00 89.88 242 GLU A O 1
ATOM 1936 N N . ILE A 1 243 ? -3.546 9.013 -14.584 1.00 88.75 243 ILE A N 1
ATOM 1937 C CA . ILE A 1 243 ? -3.558 10.471 -14.842 1.00 88.75 243 ILE A CA 1
ATOM 1938 C C . ILE A 1 243 ? -2.270 10.969 -15.498 1.00 88.75 243 ILE A C 1
ATOM 1940 O O . ILE A 1 243 ? -2.287 11.868 -16.341 1.00 88.75 243 ILE A O 1
ATOM 1944 N N . HIS A 1 244 ? -1.136 10.378 -15.136 1.00 86.81 244 HIS A N 1
ATOM 1945 C CA . HIS A 1 244 ? 0.179 10.795 -15.621 1.00 86.81 244 HIS A CA 1
ATOM 1946 C C . HIS A 1 244 ? 0.727 9.918 -16.754 1.00 86.81 244 HIS A C 1
ATOM 1948 O O . HIS A 1 244 ? 1.893 10.057 -17.142 1.00 86.81 244 HIS A O 1
ATOM 1954 N N . LEU A 1 245 ? -0.099 9.015 -17.288 1.00 92.00 245 LEU A N 1
ATOM 1955 C CA . LEU A 1 245 ? 0.285 8.073 -18.330 1.00 92.00 245 LEU A CA 1
ATOM 1956 C C . LEU A 1 245 ? -0.179 8.539 -19.711 1.00 92.00 245 LEU A C 1
ATOM 1958 O O . LEU A 1 245 ? -1.309 8.977 -19.904 1.00 92.00 245 LEU A O 1
ATOM 1962 N N . HIS A 1 246 ? 0.694 8.372 -20.707 1.00 91.69 246 HIS A N 1
ATOM 1963 C CA . HIS A 1 246 ? 0.280 8.439 -22.108 1.00 91.69 246 HIS A CA 1
ATOM 1964 C C . HIS A 1 246 ? -0.788 7.357 -22.377 1.00 91.69 246 HIS A C 1
ATOM 1966 O O . HIS A 1 246 ? -0.661 6.267 -21.815 1.00 91.69 246 HIS A O 1
ATOM 1972 N N . PRO A 1 247 ? -1.793 7.574 -23.248 1.00 90.12 247 PRO A N 1
ATOM 1973 C CA . PRO A 1 247 ? -2.852 6.586 -23.493 1.00 90.12 247 PRO A CA 1
ATOM 1974 C C . PRO A 1 247 ? -2.341 5.178 -23.837 1.00 90.12 247 PRO A C 1
ATOM 1976 O O . PRO A 1 247 ? -2.844 4.182 -23.325 1.00 90.12 247 PRO A O 1
ATOM 1979 N N . GLU A 1 248 ? -1.278 5.076 -24.640 1.00 90.38 248 GLU A N 1
ATOM 1980 C CA . GLU A 1 248 ? -0.643 3.782 -24.948 1.00 90.38 248 GLU A CA 1
ATOM 1981 C C . GLU A 1 248 ? -0.032 3.106 -23.711 1.00 90.38 248 GLU A C 1
ATOM 1983 O O . GLU A 1 248 ? 0.005 1.881 -23.613 1.00 90.38 248 GLU A O 1
ATOM 1988 N N . TRP A 1 249 ? 0.454 3.895 -22.754 1.00 94.75 249 TRP A N 1
ATOM 1989 C CA . TRP A 1 249 ? 1.049 3.392 -21.521 1.00 94.75 249 TRP A CA 1
ATOM 1990 C C . TRP A 1 249 ? 0.004 3.011 -20.480 1.00 94.75 249 TRP A C 1
ATOM 1992 O O . TRP A 1 249 ? 0.294 2.143 -19.668 1.00 94.75 249 TRP A O 1
ATOM 2002 N N . GLN A 1 250 ? -1.206 3.572 -20.518 1.00 95.19 250 GLN A N 1
ATOM 2003 C CA . GLN A 1 250 ? -2.297 3.148 -19.630 1.00 95.19 250 GLN A CA 1
ATOM 2004 C C . GLN A 1 250 ? -2.623 1.661 -19.827 1.00 95.19 250 GLN A C 1
ATOM 2006 O O . GLN A 1 250 ? -2.742 0.919 -18.853 1.00 95.19 250 GLN A O 1
ATOM 2011 N N . LEU A 1 251 ? -2.669 1.197 -21.082 1.00 94.00 251 LEU A N 1
ATOM 2012 C CA . LEU A 1 251 ? -2.881 -0.220 -21.400 1.00 94.00 251 LEU A CA 1
ATOM 2013 C C . LEU A 1 251 ? -1.728 -1.099 -20.901 1.00 94.00 251 LEU A C 1
ATOM 2015 O O . LEU A 1 251 ? -1.971 -2.125 -20.269 1.00 94.00 251 LEU A O 1
ATOM 2019 N N . LYS A 1 252 ? -0.480 -0.668 -21.118 1.00 94.69 252 LYS A N 1
ATOM 2020 C CA . LYS A 1 252 ? 0.707 -1.386 -20.622 1.00 94.69 252 LYS A CA 1
ATOM 2021 C C . LYS A 1 252 ? 0.757 -1.438 -19.098 1.00 94.69 252 LYS A C 1
ATOM 2023 O O . LYS A 1 252 ? 1.140 -2.453 -18.528 1.00 94.69 252 LYS A O 1
ATOM 2028 N N . TYR A 1 253 ? 0.367 -0.355 -18.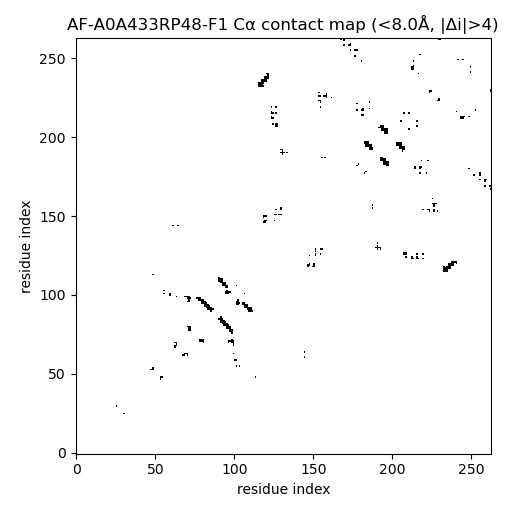434 1.00 95.50 253 TYR A N 1
ATOM 2029 C CA . TYR A 1 253 ? 0.321 -0.281 -16.980 1.00 95.50 253 TYR A CA 1
ATOM 2030 C C . TYR A 1 253 ? -0.752 -1.221 -16.423 1.00 95.50 253 TYR A C 1
ATOM 2032 O O . TYR A 1 253 ? -0.475 -1.984 -15.503 1.00 95.50 253 TYR A O 1
ATOM 2040 N N . ALA A 1 254 ? -1.937 -1.259 -17.041 1.00 94.56 254 ALA A N 1
ATOM 2041 C CA . ALA A 1 254 ? -2.983 -2.218 -16.695 1.00 94.56 254 ALA A CA 1
ATOM 2042 C C . ALA A 1 254 ? -2.523 -3.675 -16.884 1.00 94.56 254 ALA A C 1
ATOM 2044 O O . ALA A 1 254 ? -2.718 -4.505 -15.995 1.00 94.56 254 ALA A O 1
ATOM 2045 N N . GLU A 1 255 ? -1.866 -3.989 -18.004 1.00 93.62 255 GLU A N 1
ATOM 2046 C CA . GLU A 1 255 ? -1.303 -5.321 -18.254 1.00 93.62 255 GLU A CA 1
ATOM 2047 C C . GLU A 1 255 ? -0.254 -5.700 -17.198 1.00 93.62 255 GLU A C 1
ATOM 2049 O O . GLU A 1 255 ? -0.301 -6.794 -16.627 1.00 93.62 255 GLU A O 1
ATOM 2054 N N . LEU A 1 256 ? 0.642 -4.765 -16.872 1.00 93.62 256 LEU A N 1
ATOM 2055 C CA . LEU A 1 256 ? 1.654 -4.934 -15.836 1.00 93.62 256 LEU A CA 1
ATOM 2056 C C . LEU A 1 256 ? 1.024 -5.221 -14.464 1.00 93.62 256 LEU A C 1
ATOM 2058 O O . LEU A 1 256 ? 1.444 -6.166 -13.797 1.00 93.62 256 LEU A O 1
ATOM 2062 N N . ILE A 1 257 ? -0.006 -4.468 -14.061 1.00 93.19 257 ILE A N 1
ATOM 2063 C CA . ILE A 1 257 ? -0.739 -4.704 -12.805 1.00 93.19 257 ILE A CA 1
ATOM 2064 C C . ILE A 1 257 ? -1.346 -6.111 -12.788 1.00 93.19 257 ILE A C 1
ATOM 2066 O O . ILE A 1 257 ? -1.216 -6.826 -11.794 1.00 93.19 257 ILE A O 1
ATOM 2070 N N . VAL A 1 258 ? -1.976 -6.549 -13.884 1.00 92.38 258 VAL A N 1
ATOM 2071 C CA . VAL A 1 258 ? -2.577 -7.892 -13.969 1.00 92.38 258 VAL A CA 1
ATOM 2072 C C . VAL A 1 258 ? -1.518 -8.981 -13.812 1.00 92.38 258 VAL A C 1
ATOM 2074 O O . VAL A 1 258 ? -1.748 -9.961 -13.097 1.00 92.38 258 VAL A O 1
ATOM 2077 N N . LEU A 1 259 ? -0.352 -8.826 -14.438 1.00 90.94 259 LEU A N 1
ATOM 2078 C CA . LEU A 1 259 ? 0.742 -9.788 -14.299 1.00 90.94 259 LEU A CA 1
ATOM 2079 C C . LEU A 1 259 ? 1.319 -9.807 -12.879 1.00 90.94 259 LEU A C 1
ATOM 2081 O O . LEU A 1 259 ? 1.580 -10.895 -12.358 1.00 90.94 259 LEU A O 1
ATOM 2085 N N . LEU A 1 260 ? 1.469 -8.634 -12.254 1.00 88.88 260 LEU A N 1
ATOM 2086 C CA . LEU A 1 260 ? 1.939 -8.488 -10.874 1.00 88.88 260 LEU A CA 1
ATOM 2087 C C . LEU A 1 260 ? 0.937 -9.035 -9.848 1.00 88.88 260 LEU A C 1
ATOM 2089 O O . LEU A 1 260 ? 1.349 -9.618 -8.856 1.00 88.88 260 LEU A O 1
ATOM 2093 N N . SER A 1 261 ? -0.371 -8.946 -10.105 1.00 86.00 261 SER A N 1
ATOM 2094 C CA . SER A 1 261 ? -1.402 -9.524 -9.220 1.00 86.00 261 SER A CA 1
ATOM 2095 C C . SER A 1 261 ? -1.340 -11.055 -9.123 1.00 86.00 261 SER A C 1
ATOM 2097 O O . SER A 1 261 ? -1.893 -11.653 -8.204 1.00 86.00 261 SER A O 1
ATOM 2099 N N . LYS A 1 262 ? -0.668 -11.699 -10.085 1.00 81.44 262 LYS A N 1
ATOM 2100 C CA . LYS A 1 262 ? -0.437 -13.149 -10.143 1.00 81.44 262 LYS A CA 1
ATOM 2101 C C . LYS A 1 262 ? 0.999 -13.524 -9.770 1.00 81.44 262 LYS A C 1
ATOM 2103 O O . LYS A 1 262 ? 1.409 -14.647 -10.071 1.00 81.44 262 LYS A O 1
ATOM 2108 N N . TYR A 1 263 ? 1.769 -12.570 -9.243 1.00 71.00 263 TYR A N 1
ATOM 2109 C CA . TYR A 1 263 ? 3.180 -12.734 -8.930 1.00 71.00 263 TYR A CA 1
ATOM 2110 C C . TYR A 1 263 ? 3.347 -13.498 -7.625 1.00 71.00 263 TYR A C 1
ATOM 2112 O O . TYR A 1 263 ? 3.264 -12.916 -6.532 1.00 71.00 263 TYR A O 1
#

Secondary structure (DSSP, 8-state):
-HHHHHHHHHHHHHHTT--S-------HHHHHHHHHHHHHHHHHHS-GGG-HHHHHHHHHHHHHHHTTT--S-SSSTTPPEEEEEE-TTS-EEEEEEETTEE-TTT-EEE-SSPPPPPEEE--GGGGGHHHHGGGGTTS-------HHHHHHHHHT---SS--TT---TTHHHHHHHHHHH--SEEEEETTEEEEE-TT-TT-PEEEGGGS-HHHHHHHHHHHHHHTTGGGT-S-EEESSTTTTS-HHHHHHHHHHHHHHTT-

pLDDT: mean 76.49, std 17.83, range [34.41, 96.25]

InterPro domains:
  IPR003959 ATPase, AAA-type, core [PF13304] (105-255)
  IPR027417 P-loop containing nucleoside triphosphate hydrolase [G3DSA:3.40.50.300] (50-263)
  IPR027417 P-loop containing nucleoside triphosphate hydrolase [SSF52540] (77-260)

Organism: NCBI:txid1562256

Nearest PDB structures (foldseek):
  5xns-assembly1_A  TM=6.575E-01  e=2.501E-01  Pyrococcus furiosus DSM 3638
  8i13-assembly1_B  TM=5.755E-01  e=7.421E-01  Saccharomyces cerevisiae
  4byz-assembly1_A  TM=6.552E-01  e=8.213E+00  Burkholderia pseudomallei K96243
  1mu2-assembly1_B  TM=3.517E-01  e=1.751E+00  Human immunodeficiency virus 2